Protein AF-A0A7R9WVI9-F1 (afdb_monomer_lite)

Radius of gyration: 19.56 Å; chains: 1; bounding box: 42×42×48 Å

Organism: NCBI:txid1486917

Structure (mmCIF, N/CA/C/O backbone):
data_AF-A0A7R9WVI9-F1
#
_entry.id   AF-A0A7R9WVI9-F1
#
loop_
_atom_site.group_PDB
_atom_site.id
_atom_site.type_symbol
_atom_site.label_atom_id
_atom_site.label_alt_id
_atom_site.label_comp_id
_atom_site.label_asym_id
_atom_site.label_entity_id
_atom_site.label_seq_id
_atom_site.pdbx_PDB_ins_code
_atom_site.Cartn_x
_atom_site.Cartn_y
_atom_site.Cartn_z
_atom_site.occupancy
_atom_site.B_iso_or_equiv
_atom_site.auth_seq_id
_atom_site.auth_comp_id
_atom_site.auth_asym_id
_atom_site.auth_atom_id
_atom_site.pdbx_PDB_model_num
ATOM 1 N N . GLN A 1 1 ? 14.439 -8.052 -4.879 1.00 47.22 1 GLN A N 1
ATOM 2 C CA . GLN A 1 1 ? 13.364 -7.141 -5.340 1.00 47.22 1 GLN A CA 1
ATOM 3 C C . GLN A 1 1 ? 13.762 -6.315 -6.563 1.00 47.22 1 GLN A C 1
ATOM 5 O O . GLN A 1 1 ? 13.029 -6.362 -7.534 1.00 47.22 1 GLN A O 1
ATOM 10 N N . LEU A 1 2 ? 14.925 -5.650 -6.600 1.00 50.19 2 LEU A N 1
ATOM 11 C CA . LEU A 1 2 ? 15.391 -4.935 -7.809 1.00 50.19 2 LEU A CA 1
ATOM 12 C C . LEU A 1 2 ? 15.418 -5.815 -9.077 1.00 50.19 2 LEU A C 1
ATOM 14 O O . LEU A 1 2 ? 14.886 -5.420 -10.105 1.00 50.19 2 LEU A O 1
ATOM 18 N N . LEU A 1 3 ? 15.926 -7.052 -8.993 1.00 54.81 3 LEU A N 1
ATOM 19 C CA . LEU A 1 3 ? 15.895 -8.008 -10.117 1.00 54.81 3 LEU A CA 1
ATOM 20 C C . LEU A 1 3 ? 14.476 -8.405 -10.567 1.00 54.81 3 LEU A C 1
ATOM 22 O O . LEU A 1 3 ? 14.277 -8.704 -11.741 1.00 54.81 3 LEU A O 1
ATOM 26 N N . LEU A 1 4 ? 13.498 -8.398 -9.652 1.00 57.06 4 LEU A N 1
ATOM 27 C CA . LEU A 1 4 ? 12.090 -8.633 -9.989 1.00 57.06 4 LEU A CA 1
ATOM 28 C C . LEU A 1 4 ? 11.531 -7.460 -10.797 1.00 57.06 4 LEU A C 1
ATOM 30 O O . LEU A 1 4 ? 10.831 -7.704 -11.767 1.00 57.06 4 LEU A O 1
ATOM 34 N N . ILE A 1 5 ? 11.901 -6.221 -10.454 1.00 59.00 5 ILE A N 1
ATOM 35 C CA . ILE A 1 5 ? 11.523 -5.018 -11.210 1.00 59.00 5 ILE A CA 1
ATOM 36 C C . ILE A 1 5 ? 12.120 -5.061 -12.627 1.00 59.00 5 ILE A C 1
ATOM 38 O O . ILE A 1 5 ? 11.413 -4.805 -13.593 1.00 59.00 5 ILE A O 1
ATOM 42 N N . PHE A 1 6 ? 13.387 -5.466 -12.784 1.00 61.69 6 PHE A N 1
ATOM 43 C CA . PHE A 1 6 ? 14.025 -5.553 -14.111 1.00 61.69 6 PHE A CA 1
ATOM 44 C C . PHE A 1 6 ? 13.453 -6.638 -15.023 1.00 61.69 6 PHE A C 1
ATOM 46 O O . PHE A 1 6 ? 13.454 -6.482 -16.243 1.00 61.69 6 PHE A O 1
ATOM 53 N N . ARG A 1 7 ? 12.991 -7.748 -14.444 1.00 65.44 7 ARG A N 1
ATOM 54 C CA . ARG A 1 7 ? 12.382 -8.866 -15.180 1.00 65.44 7 ARG A CA 1
ATOM 55 C C . ARG A 1 7 ? 10.857 -8.768 -15.241 1.00 65.44 7 ARG A C 1
ATOM 57 O O . ARG A 1 7 ? 10.209 -9.702 -15.716 1.00 65.44 7 ARG A O 1
ATOM 64 N N . ALA A 1 8 ? 10.279 -7.678 -14.739 1.00 66.75 8 ALA A N 1
ATOM 65 C CA . ALA A 1 8 ? 8.842 -7.499 -14.713 1.00 66.75 8 ALA A CA 1
ATOM 66 C C . ALA A 1 8 ? 8.331 -7.279 -16.142 1.00 66.75 8 ALA A C 1
ATOM 68 O O . ALA A 1 8 ? 8.563 -6.242 -16.758 1.00 66.75 8 ALA A O 1
ATOM 69 N N . LYS A 1 9 ? 7.604 -8.272 -16.663 1.00 71.00 9 LYS A N 1
ATOM 70 C CA . LYS A 1 9 ? 6.860 -8.173 -17.932 1.00 71.00 9 LYS A CA 1
ATOM 71 C C . LYS A 1 9 ? 5.603 -7.301 -17.805 1.00 71.00 9 LYS A C 1
ATOM 73 O O . LYS A 1 9 ? 4.936 -7.030 -18.800 1.00 71.00 9 LYS A O 1
ATOM 78 N N . ALA A 1 10 ? 5.268 -6.915 -16.576 1.00 71.69 10 ALA A N 1
ATOM 79 C CA . ALA A 1 10 ? 4.129 -6.089 -16.223 1.00 71.69 10 ALA A CA 1
ATOM 80 C C . ALA A 1 10 ? 4.592 -4.894 -15.391 1.00 71.69 10 ALA A C 1
ATOM 82 O O . ALA A 1 10 ? 5.520 -5.026 -14.593 1.00 71.69 10 ALA A O 1
ATOM 83 N N . LEU A 1 11 ? 3.918 -3.760 -15.536 1.00 70.88 11 LEU A N 1
ATOM 84 C CA . LEU A 1 11 ? 4.125 -2.581 -14.705 1.00 70.88 11 LEU A CA 1
ATOM 85 C C . LEU A 1 11 ? 2.803 -2.154 -14.051 1.00 70.88 11 LEU A C 1
ATOM 87 O O . LEU A 1 11 ? 1.731 -2.384 -14.619 1.00 70.88 11 LEU A O 1
ATOM 91 N N . PRO A 1 12 ? 2.845 -1.515 -12.869 1.00 68.06 12 PRO A N 1
ATOM 92 C CA . PRO A 1 12 ? 1.680 -0.828 -12.324 1.00 68.06 12 PRO A CA 1
ATOM 93 C C . PRO A 1 12 ? 1.101 0.154 -13.348 1.00 68.06 12 PRO A C 1
ATOM 95 O O . PRO A 1 12 ? 1.864 0.829 -14.036 1.00 68.06 12 PRO A O 1
ATOM 98 N N . SER A 1 13 ? -0.226 0.304 -13.394 1.00 66.12 13 SER A N 1
ATOM 99 C CA . SER A 1 13 ? -0.925 1.198 -14.342 1.00 66.12 13 SER A CA 1
ATOM 100 C C . SER A 1 13 ? -0.445 2.654 -14.310 1.00 66.12 13 SER A C 1
ATOM 102 O O . SER A 1 13 ? -0.558 3.391 -15.285 1.00 66.12 13 SER A O 1
ATOM 104 N N . VAL A 1 14 ? 0.136 3.084 -13.188 1.00 65.06 14 VAL A N 1
ATOM 105 C CA . VAL A 1 14 ? 0.716 4.423 -13.027 1.00 65.06 14 VAL A CA 1
ATOM 106 C C . VAL A 1 14 ? 2.080 4.599 -13.701 1.00 65.06 14 VAL A C 1
ATOM 108 O O . VAL A 1 14 ? 2.535 5.738 -13.797 1.00 65.06 14 VAL A O 1
ATOM 111 N N . ILE A 1 15 ? 2.733 3.513 -14.127 1.00 73.44 15 ILE A N 1
ATOM 112 C CA . ILE A 1 15 ? 4.010 3.492 -14.852 1.00 73.44 15 ILE A CA 1
ATOM 113 C C . ILE A 1 15 ? 3.722 3.138 -16.314 1.00 73.44 15 ILE A C 1
ATOM 115 O O . ILE A 1 15 ? 4.012 2.050 -16.802 1.00 73.44 15 ILE A O 1
ATOM 119 N N . ASP A 1 16 ? 3.105 4.094 -16.995 1.00 78.31 16 ASP A N 1
ATOM 120 C CA . ASP A 1 16 ? 2.572 3.972 -18.351 1.00 78.31 16 ASP A CA 1
ATOM 121 C C . ASP A 1 16 ? 3.499 4.549 -19.434 1.00 78.31 16 ASP A C 1
ATOM 123 O O . ASP A 1 16 ? 3.159 4.535 -20.615 1.00 78.31 16 ASP A O 1
ATOM 127 N N . ASP A 1 17 ? 4.671 5.056 -19.045 1.00 83.38 17 ASP A N 1
ATOM 128 C CA . ASP A 1 17 ? 5.667 5.611 -19.956 1.00 83.38 17 ASP A CA 1
ATOM 129 C C . ASP A 1 17 ? 7.109 5.430 -19.435 1.00 83.38 17 ASP A C 1
ATOM 131 O O . ASP A 1 17 ? 7.362 5.200 -18.244 1.00 83.38 17 ASP A O 1
ATOM 135 N N . ALA A 1 18 ? 8.077 5.584 -20.344 1.00 85.56 18 ALA A N 1
ATOM 136 C CA . ALA A 1 18 ? 9.505 5.451 -20.048 1.00 85.56 18 ALA A CA 1
ATOM 137 C C . ALA A 1 18 ? 10.030 6.498 -19.060 1.00 85.56 18 ALA A C 1
ATOM 139 O O . ALA A 1 18 ? 10.983 6.247 -18.321 1.00 85.56 18 ALA A O 1
ATOM 140 N N . GLN A 1 19 ? 9.404 7.672 -18.997 1.00 85.31 19 GLN A N 1
ATOM 141 C CA . GLN A 1 19 ? 9.821 8.735 -18.092 1.00 85.31 19 GLN A CA 1
ATOM 142 C C . GLN A 1 19 ? 9.496 8.389 -16.631 1.00 85.31 19 GLN A C 1
ATOM 144 O O . GLN A 1 19 ? 10.282 8.682 -15.725 1.00 85.31 19 GLN A O 1
ATOM 149 N N . ARG A 1 20 ? 8.347 7.759 -16.391 1.00 81.75 20 ARG A N 1
ATOM 150 C CA . ARG A 1 20 ? 7.895 7.304 -15.071 1.00 81.75 20 ARG A CA 1
ATOM 151 C C . ARG A 1 20 ? 8.644 6.075 -14.615 1.00 81.75 20 ARG A C 1
ATOM 153 O O . ARG A 1 20 ? 9.014 6.004 -13.446 1.00 81.75 20 ARG A O 1
ATOM 160 N N . GLU A 1 21 ? 8.922 5.158 -15.531 1.00 83.56 21 GLU A N 1
ATOM 161 C CA . GLU A 1 21 ? 9.783 4.018 -15.243 1.00 83.56 21 GLU A CA 1
ATOM 162 C C . GLU A 1 21 ? 11.186 4.487 -14.844 1.00 83.56 21 GLU A C 1
ATOM 164 O O . GLU A 1 21 ? 11.696 4.086 -13.798 1.00 83.56 21 GLU A O 1
ATOM 169 N N . ALA A 1 22 ? 11.758 5.437 -15.593 1.00 85.81 22 ALA A N 1
ATOM 170 C CA . ALA A 1 22 ? 13.024 6.070 -15.244 1.00 85.81 22 ALA A CA 1
ATOM 171 C C . ALA A 1 22 ? 12.974 6.784 -13.885 1.00 85.81 22 ALA A C 1
ATOM 173 O O . ALA A 1 22 ? 13.926 6.704 -13.110 1.00 85.81 22 ALA A O 1
ATOM 174 N N . TYR A 1 23 ? 11.871 7.469 -13.560 1.00 84.00 23 TYR A N 1
ATOM 175 C CA . TYR A 1 23 ? 11.685 8.091 -12.246 1.00 84.00 23 TYR A CA 1
ATOM 176 C C . TYR A 1 23 ? 11.662 7.060 -11.114 1.00 84.00 23 TYR A C 1
ATOM 178 O O . TYR A 1 23 ? 12.421 7.210 -10.156 1.00 84.00 23 TYR A O 1
ATOM 186 N N . MET A 1 24 ? 10.849 6.005 -11.238 1.00 82.12 24 MET A N 1
ATOM 187 C CA . MET A 1 24 ? 10.802 4.916 -10.260 1.00 82.12 24 MET A CA 1
ATOM 188 C C . MET A 1 24 ? 12.187 4.288 -10.086 1.00 82.12 24 MET A C 1
ATOM 190 O O . MET A 1 24 ? 12.632 4.099 -8.956 1.00 82.12 24 MET A O 1
ATOM 194 N N . GLY A 1 25 ? 12.881 4.021 -11.195 1.00 81.12 25 GLY A N 1
ATOM 195 C CA . GLY A 1 25 ? 14.252 3.533 -11.202 1.00 81.12 25 GLY A CA 1
ATOM 196 C C . GLY A 1 25 ? 15.172 4.428 -10.375 1.00 81.12 25 GLY A C 1
ATOM 197 O O . GLY A 1 25 ? 15.761 3.970 -9.400 1.00 81.12 25 GLY A O 1
ATOM 198 N N . ARG A 1 26 ? 15.239 5.729 -10.680 1.00 84.94 26 ARG A N 1
ATOM 199 C CA . ARG A 1 26 ? 16.072 6.681 -9.922 1.00 84.94 26 ARG A CA 1
ATOM 200 C C . ARG A 1 26 ? 15.775 6.665 -8.420 1.00 84.94 26 ARG A C 1
ATOM 202 O O . ARG A 1 26 ? 16.720 6.634 -7.637 1.00 84.94 26 ARG A O 1
ATOM 209 N N . VAL A 1 27 ? 14.498 6.657 -8.026 1.00 81.06 27 VAL A N 1
ATOM 210 C CA . VAL A 1 27 ? 14.095 6.598 -6.610 1.00 81.06 27 VAL A CA 1
ATOM 211 C C . VAL A 1 27 ? 14.551 5.286 -5.970 1.00 81.06 27 VAL A C 1
ATOM 213 O O . VAL A 1 27 ? 15.189 5.299 -4.921 1.00 81.06 27 VAL A O 1
ATOM 216 N N . ALA A 1 28 ? 14.303 4.147 -6.618 1.00 78.06 28 ALA A N 1
ATOM 217 C CA . ALA A 1 28 ? 14.705 2.841 -6.104 1.00 78.06 28 ALA A CA 1
ATOM 218 C C . ALA A 1 28 ? 16.226 2.735 -5.900 1.00 78.06 28 ALA A C 1
ATOM 220 O O . ALA A 1 28 ? 16.674 2.180 -4.899 1.00 78.06 28 ALA A O 1
ATOM 221 N N . PHE A 1 29 ? 17.021 3.306 -6.810 1.00 79.12 29 PHE A N 1
ATOM 222 C CA . PHE A 1 29 ? 18.480 3.347 -6.691 1.00 79.12 29 PHE A CA 1
ATOM 223 C C . PHE A 1 29 ? 18.985 4.411 -5.703 1.00 79.12 29 PHE A C 1
ATOM 225 O O . PHE A 1 29 ? 20.083 4.258 -5.168 1.00 79.12 29 PHE A O 1
ATOM 232 N N . SER A 1 30 ? 18.213 5.466 -5.414 1.00 77.94 30 SER A N 1
ATOM 233 C CA . SER A 1 30 ? 18.575 6.447 -4.384 1.00 77.94 30 SER A CA 1
ATOM 234 C C . SER A 1 30 ? 18.242 5.978 -2.972 1.00 77.94 30 SER A C 1
ATOM 236 O O . SER A 1 30 ? 18.908 6.413 -2.034 1.00 77.94 30 SER A O 1
ATOM 238 N N . LEU A 1 31 ? 17.248 5.098 -2.805 1.00 71.94 31 LEU A N 1
ATOM 239 C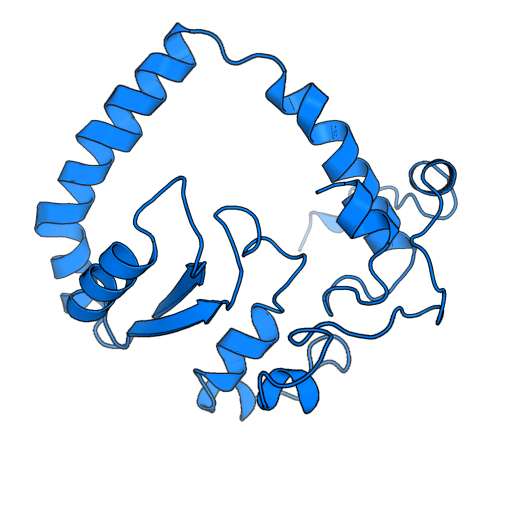 CA . LEU A 1 31 ? 16.801 4.626 -1.493 1.00 71.94 31 LEU A CA 1
ATOM 240 C C . LEU A 1 31 ? 17.940 4.051 -0.637 1.00 71.94 31 LEU A C 1
ATOM 242 O O . LEU A 1 31 ? 18.068 4.507 0.494 1.00 71.94 31 LEU A O 1
ATOM 246 N N . PRO A 1 32 ? 18.824 3.155 -1.123 1.00 74.00 32 PRO A N 1
ATOM 247 C CA . PRO A 1 32 ? 19.943 2.670 -0.314 1.00 74.00 32 PRO A CA 1
ATOM 248 C C . PRO A 1 32 ? 20.855 3.788 0.197 1.00 74.00 32 PRO A C 1
ATOM 250 O O . PRO A 1 32 ? 21.326 3.711 1.323 1.00 74.00 32 PRO A O 1
ATOM 253 N N . ARG A 1 33 ? 21.066 4.846 -0.600 1.00 73.44 33 ARG A N 1
ATOM 254 C CA . ARG A 1 33 ? 21.876 6.012 -0.213 1.00 73.44 33 ARG A CA 1
ATOM 255 C C . ARG A 1 33 ? 21.145 6.923 0.774 1.00 73.44 33 ARG A C 1
ATOM 257 O O . ARG A 1 33 ? 21.767 7.493 1.660 1.00 73.44 33 ARG A O 1
ATOM 264 N N . GLN A 1 34 ? 19.833 7.076 0.622 1.00 68.19 34 GLN A N 1
ATOM 265 C CA . GLN A 1 34 ? 19.005 7.881 1.525 1.00 68.19 34 GLN A CA 1
ATOM 266 C C . GLN A 1 34 ? 18.754 7.184 2.865 1.00 68.19 34 GLN A C 1
ATOM 268 O O . GLN A 1 34 ? 18.619 7.844 3.887 1.00 68.19 34 GLN A O 1
ATOM 2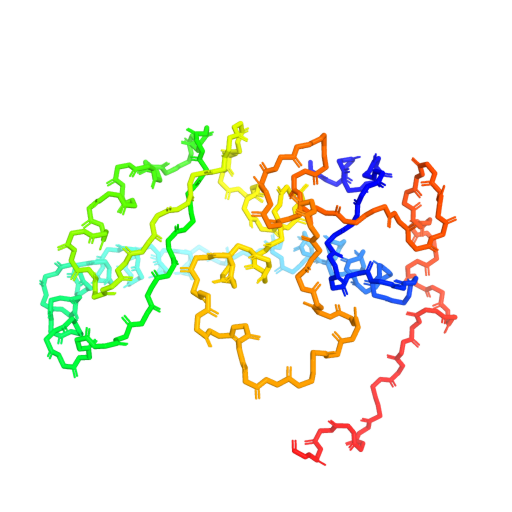73 N N . LEU A 1 35 ? 18.707 5.854 2.861 1.00 66.56 35 LEU A N 1
ATOM 274 C CA . LEU A 1 35 ? 18.510 5.016 4.041 1.00 66.56 35 LEU A CA 1
ATOM 275 C C . LEU A 1 35 ? 19.831 4.615 4.705 1.00 66.56 35 LEU A C 1
ATOM 277 O O . LEU A 1 35 ? 19.808 3.882 5.690 1.00 66.56 35 LEU A O 1
ATOM 281 N N . GLN A 1 36 ? 20.972 5.050 4.161 1.00 65.00 36 GLN A N 1
ATOM 282 C CA . GLN A 1 36 ? 22.263 4.443 4.475 1.00 65.00 36 GLN A CA 1
ATOM 283 C C . GLN A 1 36 ? 22.714 4.672 5.914 1.00 65.00 36 GLN A C 1
ATOM 285 O O . GLN A 1 36 ? 23.526 3.898 6.406 1.00 65.00 36 GLN A O 1
ATOM 290 N N . TYR A 1 37 ? 22.152 5.660 6.610 1.00 68.81 37 TYR A N 1
ATOM 291 C CA . TYR A 1 37 ? 22.440 5.885 8.017 1.00 68.81 37 TYR A CA 1
ATOM 292 C C . TYR A 1 37 ? 21.215 6.445 8.732 1.00 68.81 37 TYR A C 1
ATOM 294 O O . TYR A 1 37 ? 20.669 7.482 8.362 1.00 68.81 37 TYR A O 1
ATOM 302 N N . MET A 1 38 ? 20.802 5.750 9.787 1.00 77.81 38 MET A N 1
ATOM 303 C CA . MET A 1 38 ? 19.933 6.297 10.816 1.00 77.81 38 MET A CA 1
ATOM 304 C C . MET A 1 38 ? 20.745 6.327 12.099 1.00 77.81 38 MET A C 1
ATOM 306 O O . MET A 1 38 ? 21.246 5.291 12.535 1.00 77.81 38 MET A O 1
ATOM 310 N N . GLU A 1 39 ? 20.901 7.508 12.693 1.00 86.00 39 GLU A N 1
ATOM 311 C CA . GLU A 1 39 ? 21.584 7.614 13.978 1.00 86.00 39 GLU A CA 1
ATOM 312 C C . GLU A 1 39 ? 20.873 6.756 15.028 1.00 86.00 39 GLU A C 1
ATOM 314 O O . GLU A 1 39 ? 19.640 6.700 15.069 1.00 86.00 39 GLU A O 1
ATOM 319 N N . GLN A 1 40 ? 21.646 6.118 15.909 1.00 86.56 40 GLN A N 1
ATOM 320 C CA . GLN A 1 40 ? 21.106 5.207 16.923 1.00 86.56 40 GLN A CA 1
ATOM 321 C C . GLN A 1 40 ? 20.057 5.891 17.809 1.00 86.56 40 GLN A C 1
ATOM 323 O O . GLN A 1 40 ? 19.025 5.293 18.107 1.00 86.56 40 GLN A O 1
ATOM 328 N N . GLY A 1 41 ? 20.276 7.162 18.170 1.00 91.50 41 GLY A N 1
ATOM 329 C CA . GLY A 1 41 ? 19.312 7.957 18.935 1.00 91.50 41 GLY A CA 1
ATOM 330 C C . GLY A 1 41 ? 17.988 8.157 18.194 1.00 91.50 41 GLY A C 1
ATOM 331 O O . GLY A 1 41 ? 16.921 7.987 18.779 1.00 91.50 41 GLY A O 1
ATOM 332 N N . THR A 1 42 ? 18.044 8.422 16.886 1.00 87.31 42 THR A N 1
ATOM 333 C CA . THR A 1 42 ? 16.843 8.560 16.049 1.00 87.31 42 THR A CA 1
ATOM 334 C C . THR A 1 42 ? 16.116 7.228 15.904 1.00 87.31 42 THR A C 1
ATOM 336 O O . THR A 1 42 ? 14.891 7.184 16.010 1.00 87.31 42 THR A O 1
ATOM 339 N N . PHE A 1 43 ? 16.849 6.131 15.696 1.00 83.31 43 PHE A N 1
ATOM 340 C CA . PHE A 1 43 ? 16.245 4.805 15.608 1.00 83.31 43 PHE A CA 1
ATOM 341 C C . PHE A 1 43 ? 15.554 4.422 16.919 1.00 83.31 43 PHE A C 1
ATOM 343 O O . PHE A 1 43 ? 14.371 4.085 16.909 1.00 83.31 43 PHE A O 1
ATOM 350 N N . ARG A 1 44 ? 16.247 4.574 18.054 1.00 89.12 44 ARG A N 1
ATOM 351 C CA . ARG A 1 44 ? 15.692 4.331 19.390 1.00 89.12 44 ARG A CA 1
ATOM 352 C C . ARG A 1 44 ? 14.441 5.167 19.642 1.00 89.12 44 ARG A C 1
ATOM 354 O O . ARG A 1 44 ? 13.418 4.621 20.042 1.00 89.12 44 ARG A O 1
ATOM 361 N N . TRP A 1 45 ? 14.492 6.465 19.346 1.00 92.50 45 TRP A N 1
ATOM 362 C CA . TRP A 1 45 ? 13.336 7.343 19.498 1.00 92.50 45 TRP A CA 1
ATOM 363 C C . TRP A 1 45 ? 12.148 6.885 18.641 1.00 92.50 45 TRP A C 1
ATOM 365 O O . TRP A 1 45 ? 11.022 6.898 19.127 1.00 92.50 45 TRP A O 1
ATOM 375 N N . ARG A 1 46 ? 12.371 6.425 17.399 1.00 87.56 46 ARG A N 1
ATOM 376 C CA . ARG A 1 46 ? 11.297 5.879 16.546 1.00 87.56 46 ARG A CA 1
ATOM 377 C C . ARG A 1 46 ? 10.692 4.608 17.139 1.00 87.56 46 ARG A C 1
ATOM 379 O O . ARG A 1 46 ? 9.472 4.482 17.156 1.00 87.56 46 ARG A O 1
ATOM 386 N N . LEU A 1 47 ? 11.511 3.690 17.655 1.00 88.19 47 LEU A N 1
ATOM 387 C CA . LEU A 1 47 ? 11.002 2.488 18.323 1.00 88.19 47 LEU A CA 1
ATOM 388 C C . LEU A 1 47 ? 10.157 2.854 19.556 1.00 88.19 47 LEU A C 1
ATOM 390 O O . LEU A 1 47 ? 9.053 2.347 19.731 1.00 88.19 47 LEU A O 1
ATOM 394 N N . GLU A 1 48 ? 10.633 3.777 20.388 1.00 91.06 48 GLU A N 1
ATOM 395 C CA . GLU A 1 48 ? 9.941 4.155 21.623 1.00 91.06 48 GLU A CA 1
ATOM 396 C C . GLU A 1 48 ? 8.688 5.004 21.364 1.00 91.06 48 GLU A C 1
ATOM 398 O O . GLU A 1 48 ? 7.607 4.693 21.863 1.00 91.06 48 GLU A O 1
ATOM 403 N N . GLN A 1 49 ? 8.801 6.090 20.595 1.00 89.94 49 GLN A N 1
ATOM 404 C CA . GLN A 1 49 ? 7.683 7.013 20.400 1.00 89.94 49 GLN A CA 1
ATOM 405 C C . GLN A 1 49 ? 6.672 6.500 19.379 1.00 89.94 49 GLN A C 1
ATOM 407 O O . GLN A 1 49 ? 5.477 6.672 19.598 1.00 89.94 49 GLN A O 1
ATOM 412 N N . TRP A 1 50 ? 7.109 5.905 18.264 1.00 83.88 50 TRP A N 1
ATOM 413 C CA . TRP A 1 50 ? 6.173 5.489 17.213 1.00 83.88 50 TRP A CA 1
ATOM 414 C C . TRP A 1 50 ? 5.646 4.082 17.451 1.00 83.88 50 TRP A C 1
ATOM 416 O O . TRP A 1 50 ? 4.432 3.900 17.457 1.00 83.88 50 TRP A O 1
ATOM 426 N N . LEU A 1 51 ? 6.528 3.100 17.668 1.00 83.44 51 LEU A N 1
ATOM 427 C CA . LEU A 1 51 ? 6.082 1.710 17.809 1.00 83.44 51 LEU A CA 1
ATOM 428 C C . LEU A 1 51 ? 5.516 1.409 19.191 1.00 83.44 51 LEU A C 1
ATOM 430 O O . LEU A 1 51 ? 4.507 0.730 19.276 1.00 83.44 51 LEU A O 1
ATOM 434 N N . SER A 1 52 ? 6.125 1.889 20.276 1.00 85.44 52 SER A N 1
ATOM 435 C CA . SER A 1 52 ? 5.571 1.627 21.609 1.00 85.44 52 SER A CA 1
ATOM 436 C C . SER A 1 52 ? 4.441 2.602 21.935 1.00 85.44 52 SER A C 1
ATOM 438 O O . SER A 1 52 ? 3.274 2.218 21.909 1.00 85.44 52 SER A O 1
ATOM 440 N N . LYS A 1 53 ? 4.754 3.882 22.168 1.00 87.75 53 LYS A N 1
ATOM 441 C CA . LYS A 1 53 ? 3.735 4.854 22.598 1.00 87.75 53 LYS A CA 1
ATOM 442 C C . LYS A 1 53 ? 2.666 5.096 21.535 1.00 87.75 53 LYS A C 1
ATOM 444 O O . LYS A 1 53 ? 1.483 5.145 21.859 1.00 87.75 53 LYS A O 1
ATOM 449 N N . GLY A 1 54 ? 3.071 5.243 20.274 1.00 85.38 54 GLY A N 1
ATOM 450 C CA . GLY A 1 54 ? 2.154 5.470 19.162 1.00 85.38 54 GLY A CA 1
ATOM 451 C C . GLY A 1 54 ? 1.157 4.326 18.989 1.00 85.38 54 GLY A C 1
ATOM 452 O O . GLY A 1 54 ? -0.040 4.592 18.902 1.00 85.38 54 GLY A O 1
ATOM 453 N N . CYS A 1 55 ? 1.609 3.066 19.011 1.00 84.94 55 CYS A N 1
ATOM 454 C CA . CYS A 1 55 ? 0.695 1.927 18.914 1.00 84.94 55 CYS A CA 1
ATOM 455 C C . CYS A 1 55 ? -0.257 1.837 20.107 1.00 84.94 55 CYS A C 1
ATOM 457 O O . CYS A 1 55 ? -1.432 1.572 19.880 1.00 84.94 55 CYS A O 1
ATOM 459 N N . THR A 1 56 ? 0.194 2.099 21.340 1.00 85.62 56 THR A N 1
ATOM 460 C CA . THR A 1 56 ? -0.697 2.142 22.514 1.00 85.62 56 THR A CA 1
ATOM 461 C C . THR A 1 56 ? -1.803 3.182 22.328 1.00 85.62 56 THR A C 1
ATOM 463 O O . THR A 1 56 ? -2.981 2.839 22.364 1.00 85.62 56 THR A O 1
ATOM 466 N N . ILE A 1 57 ? -1.432 4.422 21.991 1.00 85.19 57 ILE A N 1
ATOM 467 C CA . ILE A 1 57 ? -2.382 5.527 21.778 1.00 85.19 57 ILE A CA 1
ATOM 468 C C . ILE A 1 57 ? -3.391 5.210 20.662 1.00 85.19 57 ILE A C 1
ATOM 470 O O . ILE A 1 57 ? -4.557 5.599 20.735 1.00 85.19 57 ILE A O 1
ATOM 474 N N . VAL A 1 58 ? -2.943 4.551 19.591 1.00 85.75 58 VAL A N 1
ATOM 475 C CA . VAL A 1 58 ? -3.808 4.190 18.462 1.00 85.75 58 VAL A CA 1
ATOM 476 C C . VAL A 1 58 ? -4.740 3.026 18.821 1.00 85.75 58 VAL A C 1
ATOM 478 O O . VAL A 1 58 ? -5.918 3.077 18.469 1.00 85.75 58 VAL A O 1
ATOM 481 N N . ASN A 1 59 ? -4.235 2.002 19.516 1.00 82.12 59 ASN A N 1
ATOM 482 C CA . ASN A 1 59 ? -4.966 0.763 19.796 1.00 82.12 59 ASN A CA 1
ATOM 483 C C . ASN A 1 59 ? -6.007 0.870 20.912 1.00 82.12 59 ASN A C 1
ATOM 485 O O . ASN A 1 59 ? -6.950 0.086 20.889 1.00 82.12 59 ASN A O 1
ATOM 489 N N . GLU A 1 60 ? -5.842 1.783 21.867 1.00 71.94 60 GLU A N 1
ATOM 490 C CA . GLU A 1 60 ? -6.791 1.952 22.972 1.00 71.94 60 GLU A CA 1
ATOM 491 C C . GLU A 1 60 ? -8.063 2.668 22.485 1.00 71.94 60 GLU A C 1
ATOM 493 O O . GLU A 1 60 ? -9.073 2.031 22.170 1.00 71.94 60 GLU A O 1
ATOM 498 N N . ASP A 1 61 ? -7.998 3.989 22.327 1.00 76.25 61 ASP A N 1
ATOM 499 C CA . ASP A 1 61 ? -9.210 4.793 22.140 1.00 76.25 61 ASP A CA 1
ATOM 500 C C . ASP A 1 61 ? -9.362 5.328 20.716 1.00 76.25 61 ASP A C 1
ATOM 502 O O . ASP A 1 61 ? -10.464 5.375 20.167 1.00 76.25 61 ASP A O 1
ATOM 506 N N . ARG A 1 62 ? -8.256 5.681 20.049 1.00 88.56 62 ARG A N 1
ATOM 507 C CA . ARG A 1 62 ? -8.332 6.469 18.810 1.00 88.56 62 ARG A CA 1
ATOM 508 C C . ARG A 1 62 ? -8.961 5.739 17.635 1.00 88.56 62 ARG A C 1
ATOM 510 O O . ARG A 1 62 ? -9.669 6.380 16.864 1.00 88.56 62 ARG A O 1
ATOM 517 N N . LEU A 1 63 ? -8.702 4.443 17.455 1.00 89.12 63 LEU A N 1
ATOM 518 C CA . LEU A 1 63 ? -9.327 3.693 16.359 1.00 89.12 63 LEU A CA 1
ATOM 519 C C . LEU A 1 63 ? -10.838 3.550 16.570 1.00 89.12 63 LEU A C 1
ATOM 521 O O . LEU A 1 63 ? -11.609 3.745 15.631 1.00 89.12 63 LEU A O 1
ATOM 525 N N . ASN A 1 64 ? -11.255 3.274 17.807 1.00 87.94 64 ASN A N 1
ATOM 526 C CA . ASN A 1 64 ? -12.664 3.166 18.171 1.00 87.94 64 ASN A CA 1
ATOM 527 C C . ASN A 1 64 ? -13.378 4.517 18.035 1.00 87.94 64 ASN A C 1
ATOM 529 O O . ASN A 1 64 ? -14.473 4.592 17.478 1.00 87.94 64 ASN A O 1
ATOM 533 N N . ASP A 1 65 ? -12.751 5.598 18.488 1.00 92.94 65 ASP A N 1
ATOM 534 C CA . ASP A 1 65 ? -13.304 6.945 18.371 1.00 92.94 65 ASP A CA 1
ATOM 535 C C . ASP A 1 65 ? -13.355 7.415 16.921 1.00 92.94 65 ASP A C 1
ATOM 537 O O . ASP A 1 65 ? -14.358 7.984 16.496 1.00 92.94 65 ASP A O 1
ATOM 541 N N . PHE A 1 66 ? -12.331 7.107 16.122 1.00 91.75 66 PHE A N 1
ATOM 542 C CA . PHE A 1 66 ? -12.349 7.359 14.685 1.00 91.75 66 PHE A CA 1
ATOM 543 C C . PHE A 1 66 ? -13.531 6.655 14.011 1.00 91.75 66 PHE A C 1
ATOM 545 O O . PHE A 1 66 ? -14.243 7.275 13.220 1.00 91.75 66 PHE A O 1
ATOM 552 N N . ALA A 1 67 ? -13.779 5.387 14.351 1.00 90.62 67 ALA A N 1
ATOM 553 C CA . ALA A 1 67 ? -14.902 4.629 13.810 1.00 90.62 67 ALA A CA 1
ATOM 554 C C . ALA A 1 67 ? -16.261 5.241 14.190 1.00 90.62 67 ALA A C 1
ATOM 556 O O . ALA A 1 67 ? -17.148 5.331 13.340 1.00 90.62 67 ALA A O 1
ATOM 557 N N . LYS A 1 68 ? -16.407 5.726 15.431 1.00 92.06 68 LYS A N 1
ATOM 558 C CA . LYS A 1 68 ? -17.621 6.416 15.906 1.00 92.06 68 LYS A CA 1
ATOM 559 C C . LYS A 1 68 ? -17.827 7.776 15.236 1.00 92.06 68 LYS A C 1
ATOM 561 O O . LYS A 1 68 ? -18.949 8.107 14.866 1.00 92.06 68 LYS A O 1
ATOM 566 N N . LEU A 1 69 ? -16.763 8.568 15.090 1.00 95.50 69 LEU A N 1
ATOM 567 C CA . LEU A 1 69 ? -16.811 9.915 14.507 1.00 95.50 69 LEU A CA 1
ATOM 568 C C . LEU A 1 69 ? -16.994 9.886 12.987 1.00 95.50 69 LEU A C 1
ATOM 570 O O . LEU A 1 69 ? -17.585 10.800 12.409 1.00 95.50 69 LEU A O 1
ATOM 574 N N . HIS A 1 70 ? -16.504 8.835 12.331 1.00 94.69 70 HIS A N 1
ATOM 575 C CA . HIS A 1 70 ? -16.539 8.700 10.881 1.00 94.69 70 HIS A CA 1
ATOM 576 C C . HIS A 1 70 ? -17.123 7.348 10.439 1.00 94.69 70 HIS A C 1
ATOM 578 O O . HIS A 1 70 ? -16.458 6.592 9.731 1.00 94.69 70 HIS A O 1
ATOM 584 N N . PRO A 1 71 ? -18.399 7.053 10.750 1.00 93.25 71 PRO A N 1
ATOM 585 C CA . PRO A 1 71 ? -19.008 5.743 10.481 1.00 93.25 71 PRO A CA 1
ATOM 586 C C . PRO A 1 71 ? -19.098 5.400 8.984 1.00 93.25 71 PRO A C 1
ATOM 588 O O . PRO A 1 71 ? -19.211 4.237 8.605 1.00 93.25 71 PRO A O 1
ATOM 591 N N . ASN A 1 72 ? -19.027 6.417 8.120 1.00 92.25 72 ASN A N 1
ATOM 592 C CA . ASN A 1 72 ? -19.056 6.277 6.663 1.00 92.25 72 ASN A CA 1
ATOM 593 C C . ASN A 1 72 ? -17.664 6.352 6.018 1.00 92.25 72 ASN A C 1
ATOM 595 O O . ASN A 1 72 ? -17.549 6.459 4.793 1.00 92.25 72 ASN A O 1
ATOM 599 N N . PHE A 1 73 ? -16.596 6.370 6.820 1.00 91.44 73 PHE A N 1
ATOM 600 C CA . PHE A 1 73 ? -15.246 6.334 6.283 1.00 91.44 73 PHE A CA 1
ATOM 601 C C . PHE A 1 73 ? -14.983 4.964 5.667 1.00 91.44 73 PHE A C 1
ATOM 603 O O . PHE A 1 73 ? -15.281 3.936 6.261 1.00 91.44 73 PHE A O 1
ATOM 610 N N . ARG A 1 74 ? -14.428 4.957 4.457 1.00 90.50 74 ARG A N 1
ATOM 611 C CA . ARG A 1 74 ? -14.165 3.737 3.696 1.00 90.50 74 ARG A CA 1
ATOM 612 C C . ARG A 1 74 ? -12.721 3.333 3.888 1.00 90.50 74 ARG A C 1
ATOM 614 O O . ARG A 1 74 ? -11.821 4.069 3.487 1.00 90.50 74 ARG A O 1
ATOM 621 N N . CYS A 1 75 ? -12.509 2.156 4.463 1.00 92.50 75 CYS A N 1
ATOM 622 C CA . CYS A 1 75 ? -11.175 1.631 4.700 1.00 92.50 75 CYS A CA 1
ATOM 623 C C . CYS A 1 75 ? -10.897 0.413 3.809 1.00 92.50 75 CYS A C 1
ATOM 625 O O . CYS A 1 75 ? -11.659 -0.552 3.798 1.00 92.50 75 CYS A O 1
ATOM 627 N N . LEU A 1 76 ? -9.794 0.453 3.058 1.00 92.50 76 LEU A N 1
ATOM 628 C CA . LEU A 1 76 ? -9.226 -0.724 2.404 1.00 92.50 76 LEU A CA 1
ATOM 629 C C . LEU A 1 76 ? -7.981 -1.143 3.179 1.00 92.50 76 LEU A C 1
ATOM 631 O O . LEU A 1 76 ? -7.033 -0.366 3.278 1.00 92.50 76 LEU A O 1
ATOM 635 N N . ILE A 1 77 ? -7.976 -2.379 3.662 1.00 92.38 77 ILE A N 1
ATOM 636 C CA . ILE A 1 77 ? -6.833 -2.996 4.327 1.00 92.38 77 ILE A CA 1
ATOM 637 C C . ILE A 1 77 ? -6.223 -4.001 3.353 1.00 92.38 77 ILE A C 1
ATOM 639 O O . ILE A 1 77 ? -6.922 -4.878 2.843 1.00 92.38 77 ILE A O 1
ATOM 643 N N . VAL A 1 78 ? -4.926 -3.868 3.082 1.00 89.12 78 VAL A N 1
ATOM 644 C CA . VAL A 1 78 ? -4.187 -4.762 2.182 1.00 89.12 78 VAL A CA 1
ATOM 645 C C . VAL A 1 78 ? -3.106 -5.480 2.975 1.00 89.12 78 VAL A C 1
ATOM 647 O O . VAL A 1 78 ? -2.259 -4.826 3.579 1.00 89.12 78 VAL A O 1
ATOM 650 N N . ALA A 1 79 ? -3.125 -6.811 2.950 1.00 89.94 79 ALA A N 1
ATOM 651 C CA . ALA A 1 79 ? -2.184 -7.654 3.685 1.00 89.94 79 ALA A CA 1
ATOM 652 C C . ALA A 1 79 ? -1.518 -8.677 2.757 1.00 89.94 79 ALA A C 1
ATOM 654 O O . ALA A 1 79 ? -2.145 -9.188 1.832 1.00 89.94 79 ALA A O 1
ATOM 655 N N . GLY A 1 80 ? -0.238 -8.972 2.992 1.00 87.44 80 GLY A N 1
ATOM 656 C CA . GLY A 1 80 ? 0.468 -10.048 2.293 1.00 87.44 80 GLY A CA 1
ATOM 657 C C . GLY A 1 80 ? 0.269 -11.388 2.998 1.00 87.44 80 GLY A C 1
ATOM 658 O O . GLY A 1 80 ? 0.452 -11.462 4.211 1.00 87.44 80 GLY A O 1
ATOM 659 N N . GLU A 1 81 ? -0.072 -12.436 2.245 1.00 85.88 81 GLU A N 1
ATOM 660 C CA . GLU A 1 81 ? -0.282 -13.795 2.773 1.00 85.88 81 GLU A CA 1
ATOM 661 C C . GLU A 1 81 ? 0.970 -14.368 3.464 1.00 85.88 81 GLU A C 1
ATOM 663 O O . GLU A 1 81 ? 0.889 -14.971 4.528 1.00 85.88 81 GLU A O 1
ATOM 668 N N . ASN A 1 82 ? 2.147 -14.133 2.881 1.00 85.62 82 ASN A N 1
ATOM 669 C CA . ASN A 1 82 ? 3.432 -14.668 3.330 1.00 85.62 82 ASN A CA 1
ATOM 670 C C . ASN A 1 82 ? 4.302 -13.593 3.997 1.00 85.62 82 ASN A C 1
ATOM 672 O O . ASN A 1 82 ? 5.532 -13.588 3.845 1.00 85.62 82 ASN A O 1
ATOM 676 N N . ASP A 1 83 ? 3.684 -12.639 4.696 1.00 85.38 83 ASP A N 1
ATOM 677 C CA . ASP A 1 83 ? 4.424 -11.661 5.487 1.00 85.38 83 ASP A CA 1
ATOM 678 C C . ASP A 1 83 ? 5.063 -12.342 6.706 1.00 85.38 83 ASP A C 1
ATOM 680 O O . ASP A 1 83 ? 4.397 -12.740 7.655 1.00 85.38 83 ASP A O 1
ATOM 684 N N . LYS A 1 84 ? 6.388 -12.507 6.655 1.00 83.06 84 LYS A N 1
ATOM 685 C CA . LYS A 1 84 ? 7.194 -13.063 7.752 1.00 83.06 84 LYS A CA 1
ATOM 686 C C . LYS A 1 84 ? 7.761 -11.986 8.677 1.00 83.06 84 LYS A C 1
ATOM 688 O O . LYS A 1 84 ? 8.465 -12.316 9.626 1.00 83.06 84 LYS A O 1
ATOM 693 N N . THR A 1 85 ? 7.534 -10.711 8.364 1.00 83.38 85 THR A N 1
ATOM 694 C CA . THR A 1 85 ? 8.030 -9.578 9.150 1.00 83.38 85 THR A CA 1
ATOM 695 C C . THR A 1 85 ? 6.993 -9.140 10.171 1.00 83.38 85 THR A C 1
ATOM 697 O O . THR A 1 85 ? 7.358 -8.842 11.304 1.00 83.38 85 THR A O 1
ATOM 700 N N . LEU A 1 86 ? 5.715 -9.131 9.789 1.00 83.56 86 LEU A N 1
ATOM 701 C CA . LEU A 1 86 ? 4.594 -8.782 10.659 1.00 83.56 86 LEU A CA 1
ATOM 702 C C . LEU A 1 86 ? 3.450 -9.792 10.493 1.00 83.56 86 LEU A C 1
ATOM 704 O O . LEU A 1 86 ? 3.288 -10.337 9.400 1.00 83.56 86 LEU A O 1
ATOM 708 N N . PRO A 1 87 ? 2.616 -10.013 11.529 1.00 89.00 87 PRO A N 1
ATOM 709 C CA . PRO A 1 87 ? 1.427 -10.864 11.450 1.00 89.00 87 PRO A CA 1
ATOM 710 C C . PRO A 1 87 ? 0.294 -10.163 10.674 1.00 89.00 87 PRO A C 1
ATOM 712 O O . PRO A 1 87 ? -0.782 -9.896 11.205 1.00 89.00 87 PRO A O 1
ATOM 715 N N . SER A 1 88 ? 0.550 -9.833 9.408 1.00 90.69 88 SER A N 1
ATOM 716 C CA . SER A 1 88 ? -0.261 -8.913 8.604 1.00 90.69 88 SER A CA 1
ATOM 717 C C . SER A 1 88 ? -1.702 -9.382 8.389 1.00 90.69 88 SER A C 1
ATOM 719 O O . SER A 1 88 ? -2.598 -8.546 8.333 1.00 90.69 88 SER A O 1
ATOM 721 N N . ILE A 1 89 ? -1.951 -10.694 8.312 1.00 93.19 89 ILE A N 1
ATOM 722 C CA . ILE A 1 89 ? -3.311 -11.248 8.182 1.00 93.19 89 ILE A CA 1
ATOM 723 C C . ILE A 1 89 ? -4.103 -11.074 9.479 1.00 93.19 89 ILE A C 1
ATOM 725 O O . ILE A 1 89 ? -5.173 -10.473 9.460 1.00 93.19 89 ILE A O 1
ATOM 729 N N . ALA A 1 90 ? -3.545 -11.516 10.609 1.00 93.75 90 ALA A N 1
ATOM 730 C CA . ALA A 1 90 ? -4.196 -11.386 11.911 1.00 93.75 90 ALA A CA 1
ATOM 731 C C . ALA A 1 90 ? -4.459 -9.912 12.269 1.00 93.75 90 ALA A C 1
ATOM 733 O O . ALA A 1 90 ? -5.521 -9.565 12.783 1.00 93.75 90 ALA A O 1
ATOM 734 N N . GLU A 1 91 ? -3.518 -9.021 11.946 1.00 92.81 91 GLU A N 1
ATOM 735 C CA . GLU A 1 91 ? -3.697 -7.586 12.161 1.00 92.81 91 GLU A CA 1
ATOM 736 C C . GLU A 1 91 ? -4.756 -6.984 11.229 1.00 92.81 91 GLU A C 1
ATOM 738 O O . GLU A 1 91 ? -5.550 -6.145 11.656 1.00 92.81 91 GLU A O 1
ATOM 743 N N . ALA A 1 92 ? -4.826 -7.430 9.972 1.00 93.94 92 ALA A N 1
ATOM 744 C CA . ALA A 1 92 ? -5.867 -6.988 9.051 1.00 93.94 92 ALA A CA 1
ATOM 745 C C . ALA A 1 92 ? -7.267 -7.399 9.521 1.00 93.94 92 ALA A C 1
ATOM 747 O O . ALA A 1 92 ? -8.193 -6.592 9.445 1.00 93.94 92 ALA A O 1
ATOM 748 N N . GLU A 1 93 ? -7.417 -8.616 10.042 1.00 94.81 93 GLU A N 1
ATOM 749 C CA . GLU A 1 93 ? -8.667 -9.099 10.635 1.00 94.81 93 GLU A CA 1
ATOM 750 C C . GLU A 1 93 ? -9.047 -8.293 11.881 1.00 94.81 93 GLU A C 1
ATOM 752 O O . GLU A 1 93 ? -10.186 -7.836 12.001 1.00 94.81 93 GLU A O 1
ATOM 757 N N . ARG A 1 94 ? -8.085 -8.039 12.779 1.00 94.50 94 ARG A N 1
ATOM 758 C CA . ARG A 1 94 ? -8.306 -7.204 13.967 1.00 94.50 94 ARG A CA 1
ATOM 759 C C . ARG A 1 94 ? -8.791 -5.807 13.585 1.00 94.50 94 ARG A C 1
ATOM 761 O O . ARG A 1 94 ? -9.789 -5.335 14.122 1.00 94.50 94 ARG A O 1
ATOM 768 N N . LEU A 1 95 ? -8.105 -5.153 12.649 1.00 93.44 95 LEU A N 1
ATOM 769 C CA . LEU A 1 95 ? -8.451 -3.806 12.196 1.00 93.44 95 LEU A CA 1
ATOM 770 C C . LEU A 1 95 ? -9.786 -3.767 11.448 1.00 93.44 95 LEU A C 1
ATOM 772 O O . LEU A 1 95 ? -10.514 -2.788 11.587 1.00 93.44 95 LEU A O 1
ATOM 776 N N . ALA A 1 96 ? -10.141 -4.814 10.700 1.00 94.56 96 ALA A N 1
ATOM 777 C CA . ALA A 1 96 ? -11.424 -4.889 10.003 1.00 94.56 96 ALA A CA 1
ATOM 778 C C . ALA A 1 96 ? -12.627 -4.904 10.956 1.00 94.56 96 ALA A C 1
ATOM 780 O O . ALA A 1 96 ? -13.688 -4.398 10.601 1.00 94.56 96 ALA A O 1
ATOM 781 N N . ASN A 1 97 ? -12.446 -5.433 12.169 1.00 93.44 97 ASN A N 1
ATOM 782 C CA . ASN A 1 97 ? -13.473 -5.431 13.211 1.00 93.44 97 ASN A CA 1
ATOM 783 C C . ASN A 1 97 ? -13.618 -4.079 13.928 1.00 93.44 97 ASN A C 1
ATOM 785 O O . ASN A 1 97 ? -14.616 -3.858 14.609 1.00 93.44 97 ASN A O 1
ATOM 789 N N . ILE A 1 98 ? -12.633 -3.187 13.797 1.00 92.56 98 ILE A N 1
ATOM 790 C CA . ILE A 1 98 ? -12.615 -1.883 14.476 1.00 92.56 98 ILE A CA 1
ATOM 791 C C . ILE A 1 98 ? -12.971 -0.757 13.502 1.00 92.56 98 ILE A C 1
ATOM 793 O O . ILE A 1 98 ? -13.734 0.148 13.833 1.00 92.56 98 ILE A O 1
ATOM 797 N N . LEU A 1 99 ? -12.399 -0.784 12.297 1.00 92.94 99 LEU A N 1
ATOM 798 C CA . LEU A 1 99 ? -12.511 0.303 11.333 1.00 92.94 99 LEU A CA 1
ATOM 799 C C . LEU A 1 99 ? -13.858 0.280 10.592 1.00 92.94 99 LEU A C 1
ATOM 801 O O . LEU A 1 99 ? -14.337 -0.780 10.182 1.00 92.94 99 LEU A O 1
ATOM 805 N N . PRO A 1 100 ? -14.455 1.457 10.341 1.00 92.81 100 PRO A N 1
ATOM 806 C CA . PRO A 1 100 ? -15.734 1.553 9.655 1.00 92.81 100 PRO A CA 1
ATOM 807 C C . PRO A 1 100 ? -15.598 1.108 8.195 1.00 92.81 100 PRO A C 1
ATOM 809 O O . PRO A 1 100 ? -14.603 1.396 7.524 1.00 92.81 100 PRO A O 1
ATOM 812 N N . GLN A 1 101 ? -16.615 0.389 7.711 1.00 91.25 101 GLN A N 1
ATOM 813 C CA . GLN A 1 101 ? -16.728 -0.087 6.324 1.00 91.25 101 GLN A CA 1
ATOM 814 C C . GLN A 1 101 ? -15.442 -0.746 5.785 1.00 91.25 101 GLN A C 1
ATOM 816 O O . GLN A 1 101 ? -15.123 -0.621 4.596 1.00 91.25 101 GLN A O 1
ATOM 821 N N . ALA A 1 102 ? -14.686 -1.414 6.661 1.00 93.81 102 ALA A N 1
ATOM 822 C CA . ALA A 1 102 ? -13.401 -1.986 6.315 1.00 93.81 102 ALA A CA 1
ATOM 823 C C . ALA A 1 102 ? -13.556 -3.159 5.345 1.00 93.81 102 ALA A C 1
ATOM 825 O O . ALA A 1 102 ? -14.394 -4.045 5.515 1.00 93.81 102 ALA A O 1
ATOM 826 N N . LYS A 1 103 ? -12.721 -3.169 4.307 1.00 93.06 103 LYS A N 1
ATOM 827 C CA . LYS A 1 103 ? -12.617 -4.269 3.347 1.00 93.06 103 LYS A CA 1
ATOM 828 C C . LYS A 1 103 ? -11.192 -4.784 3.353 1.00 93.06 103 LYS A C 1
ATOM 830 O O . LYS A 1 103 ? -10.264 -4.014 3.122 1.00 93.06 103 LYS A O 1
ATOM 835 N N . VAL A 1 104 ? -11.030 -6.084 3.576 1.00 92.12 104 VAL A N 1
ATOM 836 C CA . VAL A 1 104 ? -9.721 -6.743 3.556 1.00 92.12 104 VAL A CA 1
ATOM 837 C C . VAL A 1 104 ? -9.438 -7.300 2.160 1.00 92.12 104 VAL A C 1
ATOM 839 O O . VAL A 1 104 ? -10.311 -7.855 1.481 1.00 92.12 104 VAL A O 1
ATOM 842 N N . HIS A 1 105 ? -8.206 -7.127 1.699 1.00 89.12 105 HIS A N 1
ATOM 843 C CA . HIS A 1 105 ? -7.682 -7.763 0.502 1.00 89.12 105 HIS A CA 1
ATOM 844 C C . HIS A 1 105 ? -6.341 -8.420 0.825 1.00 89.12 105 HIS A C 1
ATOM 846 O O . HIS A 1 105 ? -5.362 -7.738 1.133 1.00 89.12 105 HIS A O 1
ATOM 852 N N . VAL A 1 106 ? -6.326 -9.749 0.766 1.00 87.50 106 VAL A N 1
ATOM 853 C CA . VAL A 1 106 ? -5.116 -10.550 0.926 1.00 87.50 106 VAL A CA 1
ATOM 854 C C . VAL A 1 106 ? -4.460 -10.706 -0.438 1.00 87.50 106 VAL A C 1
ATOM 856 O O . VAL A 1 106 ? -5.138 -10.974 -1.427 1.00 87.50 106 VAL A O 1
ATOM 859 N N . VAL A 1 107 ? -3.151 -10.485 -0.484 1.00 82.38 107 VAL A N 1
ATOM 860 C CA . VAL A 1 107 ? -2.346 -10.640 -1.692 1.00 82.38 107 VAL A CA 1
ATOM 861 C C . VAL A 1 107 ? -1.627 -11.980 -1.625 1.00 82.38 107 VAL A C 1
ATOM 863 O O . VAL A 1 107 ? -0.683 -12.150 -0.842 1.00 82.38 107 VAL A O 1
ATOM 866 N N . ASP A 1 108 ? -2.061 -12.907 -2.471 1.00 80.00 108 ASP A N 1
ATOM 867 C CA . ASP A 1 108 ? -1.547 -14.273 -2.509 1.00 80.00 108 ASP A CA 1
ATOM 868 C C . ASP A 1 108 ? -0.039 -14.300 -2.786 1.00 80.00 108 ASP A C 1
ATOM 870 O O . ASP A 1 108 ? 0.517 -13.575 -3.627 1.00 80.00 108 ASP A O 1
ATOM 874 N N . GLY A 1 109 ? 0.669 -15.133 -2.032 1.00 77.56 109 GLY A N 1
ATOM 875 C CA . GLY A 1 109 ? 2.103 -15.322 -2.161 1.00 77.56 109 GLY A CA 1
ATOM 876 C C . GLY A 1 109 ? 2.962 -14.116 -1.753 1.00 77.56 109 GLY A C 1
ATOM 877 O O . GLY A 1 109 ? 4.186 -14.186 -1.910 1.00 77.56 109 GLY A O 1
ATOM 878 N N . ALA A 1 110 ? 2.381 -12.995 -1.310 1.00 79.00 110 ALA A N 1
ATOM 879 C CA . ALA A 1 110 ? 3.085 -11.733 -1.077 1.00 79.00 110 ALA A CA 1
ATOM 880 C C . ALA A 1 110 ? 3.653 -11.620 0.346 1.00 79.00 110 ALA A C 1
ATOM 882 O O . ALA A 1 110 ? 2.972 -11.926 1.314 1.00 79.00 110 ALA A O 1
ATOM 883 N N . GLY A 1 111 ? 4.890 -11.125 0.472 1.00 77.31 111 GLY A N 1
ATOM 884 C CA . GLY A 1 111 ? 5.482 -10.728 1.761 1.00 77.31 111 GLY A CA 1
ATOM 885 C C . GLY A 1 111 ? 5.373 -9.220 2.033 1.00 77.31 111 GLY A C 1
ATOM 886 O O . GLY A 1 111 ? 4.841 -8.487 1.199 1.00 77.31 111 GLY A O 1
ATOM 887 N N . HIS A 1 112 ? 5.970 -8.743 3.132 1.00 72.94 112 HIS A N 1
ATOM 888 C CA . HIS A 1 112 ? 5.845 -7.367 3.651 1.00 72.94 112 HIS A CA 1
ATOM 889 C C . HIS A 1 112 ? 5.917 -6.246 2.598 1.00 72.94 112 HIS A C 1
ATOM 891 O O . HIS A 1 112 ? 5.016 -5.428 2.468 1.00 72.94 112 HIS A O 1
ATOM 897 N N . ALA A 1 113 ? 6.978 -6.229 1.788 1.00 66.50 113 ALA A N 1
ATOM 898 C CA . ALA A 1 113 ? 7.212 -5.174 0.798 1.00 66.50 113 ALA A CA 1
ATOM 899 C C . ALA A 1 113 ? 6.591 -5.463 -0.586 1.00 66.50 113 ALA A C 1
ATOM 901 O O . ALA A 1 113 ? 6.765 -4.685 -1.523 1.00 66.50 113 ALA A O 1
ATOM 902 N N . SER A 1 114 ? 5.899 -6.595 -0.755 1.00 58.41 114 SER A N 1
ATOM 903 C CA . SER A 1 114 ? 5.315 -6.988 -2.050 1.00 58.41 114 SER A CA 1
ATOM 904 C C . SER A 1 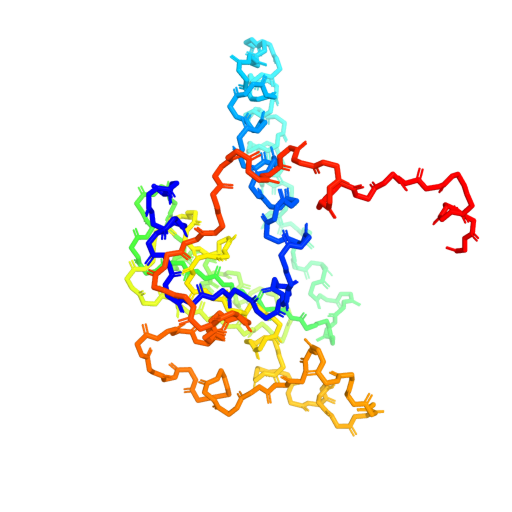114 ? 3.981 -6.285 -2.332 1.00 58.41 114 SER A C 1
ATOM 906 O O . SER A 1 114 ? 3.594 -6.159 -3.493 1.00 58.41 114 SER A O 1
ATOM 908 N N . THR A 1 115 ? 3.331 -5.752 -1.294 1.00 56.00 115 THR A N 1
ATOM 909 C CA . THR A 1 115 ? 2.160 -4.864 -1.389 1.00 56.00 115 THR A CA 1
ATOM 910 C C . THR A 1 115 ? 2.523 -3.469 -1.927 1.00 56.00 115 THR A C 1
ATOM 912 O O . THR A 1 115 ? 1.656 -2.741 -2.396 1.00 56.00 115 THR A O 1
ATOM 915 N N . CYS A 1 116 ? 3.809 -3.100 -1.960 1.00 53.09 116 CYS A N 1
ATOM 916 C CA . CYS A 1 116 ? 4.274 -1.763 -2.354 1.00 53.09 116 CYS A CA 1
ATOM 917 C C . CYS A 1 116 ? 4.551 -1.581 -3.865 1.00 53.09 116 CYS A C 1
ATOM 919 O O . CYS A 1 116 ? 5.272 -0.661 -4.241 1.00 53.09 116 CYS A O 1
ATOM 921 N N . GLY A 1 117 ? 3.975 -2.414 -4.745 1.00 51.66 117 GLY A N 1
ATOM 922 C CA . GLY A 1 117 ? 3.873 -2.072 -6.178 1.00 51.66 117 GLY A CA 1
ATOM 923 C C . GLY A 1 117 ? 4.534 -3.005 -7.195 1.00 51.66 117 GLY A C 1
ATOM 924 O O . GLY A 1 117 ? 4.666 -2.617 -8.347 1.00 51.66 117 GLY A O 1
ATOM 925 N N . SER A 1 118 ? 4.932 -4.227 -6.827 1.00 56.72 118 SER A N 1
ATOM 926 C CA . SER A 1 118 ? 5.402 -5.227 -7.817 1.00 56.72 118 SER A CA 1
ATOM 927 C C . SER A 1 118 ? 4.425 -6.377 -8.063 1.00 56.72 118 SER A C 1
ATOM 929 O O . SER A 1 118 ? 4.691 -7.231 -8.903 1.00 56.72 118 SER A O 1
ATOM 931 N N . ARG A 1 119 ? 3.318 -6.424 -7.314 1.00 62.72 119 ARG A N 1
ATOM 932 C CA . ARG A 1 119 ? 2.314 -7.493 -7.397 1.00 62.72 119 ARG A CA 1
ATOM 933 C C . ARG A 1 119 ? 0.872 -7.015 -7.312 1.00 62.72 119 ARG A C 1
ATOM 935 O O . ARG A 1 119 ? -0.010 -7.849 -7.398 1.00 62.72 119 ARG A O 1
ATOM 942 N N . ILE A 1 120 ? 0.623 -5.723 -7.105 1.00 69.31 120 ILE A N 1
ATOM 943 C CA . ILE A 1 120 ? -0.741 -5.206 -6.984 1.00 69.31 120 ILE A CA 1
ATOM 944 C C . ILE A 1 120 ? -0.883 -3.842 -7.644 1.00 69.31 120 ILE A C 1
ATOM 946 O O . ILE A 1 120 ? 0.011 -2.998 -7.553 1.00 69.31 120 ILE A O 1
ATOM 950 N N . ASP A 1 121 ? -2.049 -3.613 -8.239 1.00 72.75 121 ASP A N 1
ATOM 951 C CA . ASP A 1 121 ? -2.548 -2.283 -8.569 1.00 72.75 121 ASP A CA 1
ATOM 952 C C . ASP A 1 121 ? -3.560 -1.850 -7.496 1.00 72.75 121 ASP A C 1
ATOM 954 O O . ASP A 1 121 ? -4.736 -2.222 -7.521 1.00 72.75 121 ASP A O 1
ATOM 958 N N . LEU A 1 122 ? -3.097 -1.039 -6.539 1.00 76.38 122 LEU A N 1
ATOM 959 C CA . LEU A 1 122 ? -3.936 -0.511 -5.459 1.00 76.38 122 LEU A CA 1
ATOM 960 C C . LEU A 1 122 ? -5.134 0.288 -5.983 1.00 76.38 122 LEU A C 1
ATOM 962 O O . LEU A 1 122 ? -6.217 0.223 -5.403 1.00 76.38 122 LEU A O 1
ATOM 966 N N . THR A 1 123 ? -4.970 1.014 -7.092 1.00 74.12 123 THR A N 1
ATOM 967 C CA . THR A 1 123 ? -6.053 1.818 -7.673 1.00 74.12 123 THR A CA 1
ATOM 968 C C . THR A 1 123 ? -7.166 0.914 -8.183 1.00 74.12 123 THR A C 1
ATOM 970 O O . THR A 1 123 ? -8.350 1.208 -7.986 1.00 74.12 123 THR A O 1
ATOM 973 N N . ALA A 1 124 ? -6.795 -0.197 -8.816 1.00 72.94 124 ALA A N 1
ATOM 974 C CA . ALA A 1 124 ? -7.755 -1.184 -9.274 1.00 72.94 124 ALA A CA 1
ATOM 975 C C . ALA A 1 124 ? -8.477 -1.862 -8.103 1.00 72.94 124 ALA A C 1
ATOM 977 O O . ALA A 1 124 ? -9.710 -1.894 -8.098 1.00 72.94 124 ALA A O 1
ATOM 978 N N . ILE A 1 125 ? -7.739 -2.307 -7.079 1.00 78.50 125 ILE A N 1
ATOM 979 C CA . ILE A 1 125 ? -8.314 -2.960 -5.891 1.00 78.50 125 ILE A CA 1
ATOM 980 C C . ILE A 1 125 ? -9.294 -2.023 -5.179 1.00 78.50 125 ILE A C 1
ATOM 982 O O . ILE A 1 125 ? -10.424 -2.419 -4.890 1.00 78.50 125 ILE A O 1
ATOM 986 N N . MET A 1 126 ? -8.908 -0.764 -4.941 1.00 79.88 126 MET A N 1
ATOM 987 C CA . MET A 1 126 ? -9.778 0.225 -4.294 1.00 79.88 126 MET A CA 1
ATOM 988 C C . MET A 1 126 ? -11.113 0.359 -5.019 1.00 79.88 126 MET A C 1
ATOM 990 O O . MET A 1 126 ? -12.167 0.336 -4.392 1.00 79.88 126 MET A O 1
ATOM 994 N N . ARG A 1 127 ? -11.100 0.459 -6.346 1.00 74.81 127 ARG A N 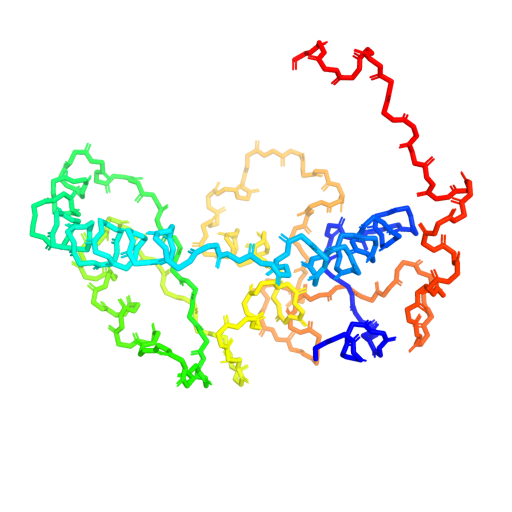1
ATOM 995 C CA . ARG A 1 127 ? -12.335 0.636 -7.115 1.00 74.81 127 ARG A CA 1
ATOM 996 C C . ARG A 1 127 ? -13.149 -0.650 -7.233 1.00 74.81 127 ARG A C 1
ATOM 998 O O . ARG A 1 127 ? -14.371 -0.573 -7.287 1.00 74.81 127 ARG A O 1
ATOM 1005 N N . ALA A 1 128 ? -12.497 -1.814 -7.282 1.00 77.38 128 ALA A N 1
ATOM 1006 C CA . ALA A 1 128 ? -13.187 -3.102 -7.295 1.00 77.38 128 ALA A CA 1
ATOM 1007 C C . ALA A 1 128 ? -13.933 -3.318 -5.971 1.00 77.38 128 ALA A C 1
ATOM 1009 O O . ALA A 1 128 ? -15.071 -3.789 -5.952 1.00 77.38 128 ALA A O 1
ATOM 1010 N N . ARG A 1 129 ? -13.314 -2.901 -4.860 1.00 82.50 129 ARG A N 1
ATOM 1011 C CA . ARG A 1 129 ? -13.906 -2.953 -3.523 1.00 82.50 129 ARG A CA 1
ATOM 1012 C C . ARG A 1 129 ? -14.942 -1.851 -3.287 1.00 82.50 129 ARG A C 1
ATOM 1014 O O . ARG A 1 129 ? -15.922 -2.117 -2.601 1.00 82.50 129 ARG A O 1
ATOM 1021 N N . PHE A 1 130 ? -14.788 -0.663 -3.864 1.00 83.50 130 PHE A N 1
ATOM 1022 C CA . PHE A 1 130 ? -15.706 0.475 -3.710 1.00 83.50 130 PHE A CA 1
ATOM 1023 C C . PHE A 1 130 ? -16.322 0.869 -5.059 1.00 83.50 130 PHE A C 1
ATOM 1025 O O . PHE A 1 130 ? -15.935 1.863 -5.680 1.00 83.50 130 PHE A O 1
ATOM 1032 N N . GLN A 1 131 ? -17.272 0.062 -5.542 1.00 76.69 131 GLN A N 1
ATOM 1033 C CA . GLN A 1 131 ? -17.880 0.208 -6.873 1.00 76.69 131 GLN A CA 1
ATOM 1034 C C . GLN A 1 131 ? -18.586 1.555 -7.075 1.00 76.69 131 GLN A C 1
ATOM 1036 O O . GLN A 1 131 ? -18.672 2.057 -8.196 1.00 76.69 131 GLN A O 1
ATOM 1041 N N . GLU A 1 132 ? -19.065 2.177 -6.001 1.00 78.25 132 GLU A N 1
ATOM 1042 C CA . GLU A 1 132 ? -19.662 3.506 -6.032 1.00 78.25 132 GLU A CA 1
ATOM 1043 C C . GLU A 1 132 ? -18.665 4.589 -6.479 1.00 78.25 132 GLU A C 1
ATOM 1045 O O . GLU A 1 132 ? -19.062 5.558 -7.125 1.00 78.25 132 GLU A O 1
ATOM 1050 N N . LEU A 1 133 ? -17.359 4.394 -6.245 1.00 69.06 133 LEU A N 1
ATOM 1051 C CA . LEU A 1 133 ? -16.312 5.289 -6.752 1.00 69.06 133 LEU A CA 1
ATOM 1052 C C . LEU A 1 133 ? -16.133 5.190 -8.272 1.00 69.06 133 LEU A C 1
ATOM 1054 O O . LEU A 1 133 ? -15.603 6.114 -8.891 1.00 69.06 133 LEU A O 1
ATOM 1058 N N . ALA A 1 134 ? -16.573 4.094 -8.894 1.00 64.56 134 ALA A N 1
ATOM 1059 C CA . ALA A 1 134 ? -16.452 3.905 -10.334 1.00 64.56 134 ALA A CA 1
ATOM 1060 C C . ALA A 1 134 ? -17.541 4.647 -11.134 1.00 64.56 134 ALA A C 1
ATOM 1062 O O . ALA A 1 134 ? -17.334 4.903 -12.320 1.00 64.56 134 ALA A O 1
ATOM 1063 N N . ARG A 1 135 ? -18.674 5.012 -10.508 1.00 59.12 135 ARG A N 1
ATOM 1064 C CA . ARG A 1 135 ? -19.915 5.421 -11.201 1.00 59.12 135 ARG A CA 1
ATOM 1065 C C . ARG A 1 135 ? -20.055 6.918 -11.544 1.00 59.12 135 ARG A C 1
ATOM 1067 O O . ARG A 1 135 ? -21.043 7.278 -12.167 1.00 59.12 135 ARG A O 1
ATOM 1074 N N . GLY A 1 136 ? -19.105 7.794 -11.194 1.00 52.78 136 GLY A N 1
ATOM 1075 C CA . GLY A 1 136 ? -19.348 9.255 -11.211 1.00 52.78 136 GLY A CA 1
ATOM 1076 C C . GLY A 1 136 ? -18.440 10.152 -12.064 1.00 52.78 136 GLY A C 1
ATOM 1077 O O . GLY A 1 136 ? -18.676 11.355 -12.120 1.00 52.78 136 GLY A O 1
ATOM 1078 N N . ARG A 1 137 ? -17.384 9.646 -12.713 1.00 54.91 137 ARG A N 1
ATOM 1079 C CA . ARG A 1 137 ? -16.453 10.489 -13.494 1.00 54.91 137 ARG A CA 1
ATOM 1080 C C . ARG A 1 137 ? -16.080 9.819 -14.809 1.00 54.91 137 ARG A C 1
ATOM 1082 O O . ARG A 1 137 ? -15.778 8.627 -14.811 1.00 54.91 137 ARG A O 1
ATOM 1089 N N . ARG A 1 138 ? -16.025 10.596 -15.905 1.00 51.75 138 ARG A N 1
ATOM 1090 C CA . ARG A 1 138 ? -15.303 10.219 -17.137 1.00 51.75 138 ARG A CA 1
ATOM 1091 C C . ARG A 1 138 ? -13.901 9.799 -16.705 1.00 51.75 138 ARG A C 1
ATOM 1093 O O . ARG A 1 138 ? -13.109 10.637 -16.276 1.00 51.75 138 ARG A O 1
ATOM 1100 N N . GLN A 1 139 ? -13.640 8.496 -16.710 1.00 54.12 139 GLN A N 1
ATOM 1101 C CA . GLN A 1 139 ? -12.385 7.982 -16.188 1.00 54.12 139 GLN A CA 1
ATOM 1102 C C . GLN A 1 139 ? -11.276 8.405 -17.151 1.00 54.12 139 GLN A C 1
ATOM 1104 O O . GLN A 1 139 ? -11.393 8.147 -18.352 1.00 54.12 139 GLN A O 1
ATOM 1109 N N . PRO A 1 140 ? -10.197 9.049 -16.676 1.00 55.88 140 PRO A N 1
ATOM 1110 C CA . PRO A 1 140 ? -9.034 9.210 -17.523 1.00 55.88 140 PRO A CA 1
ATOM 1111 C C . PRO A 1 140 ? -8.558 7.804 -17.900 1.00 55.88 140 PRO A C 1
ATOM 1113 O O . PRO A 1 140 ? -8.383 6.963 -17.014 1.00 55.88 140 PRO A O 1
ATOM 1116 N N . LYS A 1 141 ? -8.347 7.566 -19.203 1.00 58.28 141 LYS A N 1
ATOM 1117 C CA . LYS A 1 141 ? -7.888 6.290 -19.801 1.00 58.28 141 LYS A CA 1
ATOM 1118 C C . LYS A 1 141 ? -6.692 5.674 -19.052 1.00 58.28 141 LYS A C 1
ATOM 1120 O O . LYS A 1 141 ? -6.521 4.467 -19.017 1.00 58.28 141 LYS A O 1
ATOM 1125 N N . ARG A 1 142 ? -5.913 6.544 -18.407 1.00 54.56 142 ARG A N 1
ATOM 1126 C CA . ARG A 1 142 ? -4.729 6.289 -17.583 1.00 54.56 142 ARG A CA 1
ATOM 1127 C C . ARG A 1 142 ? -4.978 5.610 -16.236 1.00 54.56 142 ARG A C 1
ATOM 1129 O O . ARG A 1 142 ? -4.083 4.998 -15.686 1.00 54.56 142 ARG A O 1
ATOM 1136 N N . THR A 1 143 ? -6.163 5.778 -15.660 1.00 51.28 143 THR A N 1
ATOM 1137 C CA . THR A 1 143 ? -6.492 5.162 -14.366 1.00 51.28 143 THR A CA 1
ATOM 1138 C C . THR A 1 143 ? -7.651 4.196 -14.484 1.00 51.28 143 THR A C 1
ATOM 1140 O O . THR A 1 143 ? -8.041 3.636 -13.471 1.00 51.28 143 THR A O 1
ATOM 1143 N N . SER A 1 144 ? -8.280 4.062 -15.656 1.00 55.78 144 SER A N 1
ATOM 1144 C CA . SER A 1 144 ? -9.512 3.293 -15.802 1.00 55.78 144 SER A CA 1
ATOM 1145 C C . SER A 1 144 ? -9.321 1.848 -15.361 1.00 55.78 144 SER A C 1
ATOM 1147 O O . SER A 1 144 ? -8.314 1.232 -15.699 1.00 55.78 144 SER A O 1
ATOM 1149 N N . MET A 1 145 ? -10.284 1.321 -14.601 1.00 51.41 145 MET A N 1
ATOM 1150 C CA . MET A 1 145 ? -10.209 -0.051 -14.096 1.00 51.41 145 MET A CA 1
ATOM 1151 C C . MET A 1 145 ? -10.198 -1.021 -15.279 1.00 51.41 145 MET A C 1
ATOM 1153 O O . MET A 1 145 ? -11.172 -1.091 -16.027 1.00 51.41 145 MET A O 1
ATOM 1157 N N . LYS A 1 146 ? -9.099 -1.756 -15.445 1.00 60.38 146 LYS A N 1
ATOM 1158 C CA . LYS A 1 146 ? -8.990 -2.787 -16.477 1.00 60.38 146 LYS A CA 1
ATOM 1159 C C . LYS A 1 146 ? -9.667 -4.069 -16.014 1.00 60.38 146 LYS A C 1
ATOM 1161 O O . LYS A 1 146 ? -9.641 -4.400 -14.833 1.00 60.38 146 LYS A O 1
ATOM 1166 N N . GLU A 1 147 ? -10.250 -4.800 -16.955 1.00 58.62 147 GLU A N 1
ATOM 1167 C CA . GLU A 1 147 ? -11.037 -6.007 -16.683 1.00 58.62 147 GLU A CA 1
ATOM 1168 C C . GLU A 1 147 ? -10.238 -7.086 -15.936 1.00 58.62 147 GLU A C 1
ATOM 1170 O O . GLU A 1 147 ? -10.746 -7.695 -15.001 1.00 58.62 147 GLU A O 1
ATOM 1175 N N . VAL A 1 148 ? -8.946 -7.212 -16.247 1.00 55.69 148 VAL A N 1
ATOM 1176 C CA . VAL A 1 148 ? -8.009 -8.133 -15.580 1.00 55.69 148 VAL A CA 1
ATOM 1177 C C . VAL A 1 148 ? -7.819 -7.787 -14.097 1.00 55.69 148 VAL A C 1
ATOM 1179 O O . VAL A 1 148 ? -7.826 -8.654 -13.231 1.00 55.69 148 VAL A O 1
ATOM 1182 N N . ALA A 1 149 ? -7.720 -6.493 -13.784 1.00 51.12 149 ALA A N 1
ATOM 1183 C CA . ALA A 1 149 ? -7.592 -6.014 -12.413 1.00 51.12 149 ALA A CA 1
ATOM 1184 C C . ALA A 1 149 ? -8.943 -5.997 -11.667 1.00 51.12 149 ALA A C 1
ATOM 1186 O O . ALA A 1 149 ? -8.972 -6.109 -10.446 1.00 51.12 149 ALA A O 1
ATOM 1187 N N . ARG A 1 150 ? -10.069 -5.905 -12.397 1.00 54.12 150 ARG A N 1
ATOM 1188 C CA . ARG A 1 150 ? -11.430 -6.075 -11.854 1.00 54.12 150 ARG A CA 1
ATOM 1189 C C . ARG A 1 150 ? -11.661 -7.503 -11.361 1.00 54.12 150 ARG A C 1
ATOM 1191 O O . ARG A 1 150 ? -12.331 -7.682 -10.350 1.00 54.12 150 ARG A O 1
ATOM 1198 N N . LEU A 1 151 ? -11.141 -8.490 -12.089 1.00 55.44 151 LEU A N 1
ATOM 1199 C CA . LEU A 1 151 ? -11.306 -9.908 -11.768 1.00 55.44 151 LEU A CA 1
ATOM 1200 C C . LEU A 1 151 ? -10.312 -10.396 -10.703 1.00 55.44 151 LEU A C 1
ATOM 1202 O O . LEU A 1 151 ? -10.555 -11.428 -10.097 1.00 55.44 151 LEU A O 1
ATOM 1206 N N . ASN A 1 152 ? -9.234 -9.645 -10.431 1.00 53.03 152 ASN A N 1
ATOM 1207 C CA . ASN A 1 152 ? -8.118 -10.084 -9.578 1.00 53.03 152 ASN A CA 1
ATOM 1208 C C . ASN A 1 152 ? -7.515 -11.431 -10.033 1.00 53.03 152 ASN A C 1
ATOM 1210 O O . ASN A 1 152 ? -6.948 -12.178 -9.242 1.00 53.03 152 ASN A O 1
ATOM 1214 N N . GLU A 1 153 ? -7.651 -11.736 -11.321 1.00 50.56 153 GLU A N 1
ATOM 1215 C CA . GLU A 1 153 ? -7.260 -13.000 -11.929 1.00 50.56 153 GLU A CA 1
ATOM 1216 C C . GLU A 1 153 ? -6.123 -12.767 -12.927 1.00 50.56 153 GLU A C 1
ATOM 1218 O O . GLU A 1 153 ? -6.064 -11.747 -13.619 1.00 50.56 153 GLU A O 1
ATOM 1223 N N . GLY A 1 154 ? -5.217 -13.740 -13.023 1.00 58.00 154 GLY A N 1
ATOM 1224 C CA . GLY A 1 154 ? -4.192 -13.795 -14.061 1.00 58.00 154 GLY A CA 1
ATOM 1225 C C . GLY A 1 154 ? -2.755 -13.637 -13.566 1.00 58.00 154 GLY A C 1
ATOM 1226 O O . GLY A 1 154 ? -2.470 -13.170 -12.468 1.00 58.00 154 GLY A O 1
ATOM 1227 N N . VAL A 1 155 ? -1.822 -14.007 -14.446 1.00 60.38 155 VAL A N 1
ATOM 1228 C CA . VAL A 1 155 ? -0.371 -14.125 -14.180 1.00 60.38 155 VAL A CA 1
ATOM 1229 C C . VAL A 1 155 ? 0.282 -12.797 -13.753 1.00 60.38 155 VAL A C 1
ATOM 1231 O O . VAL A 1 155 ? 1.386 -12.782 -13.214 1.00 60.38 155 VAL A O 1
ATOM 1234 N N . MET A 1 156 ? -0.399 -11.675 -13.996 1.00 62.00 156 MET A N 1
ATOM 1235 C CA . MET A 1 156 ? 0.131 -10.320 -13.832 1.00 62.00 156 MET A CA 1
ATOM 1236 C C . MET A 1 156 ? -0.493 -9.563 -12.652 1.00 62.00 156 MET A C 1
ATOM 1238 O O . MET A 1 156 ? -0.151 -8.402 -12.455 1.00 62.00 156 MET A O 1
ATOM 1242 N N . PHE A 1 157 ? -1.390 -10.184 -11.873 1.00 62.84 157 PHE A N 1
ATOM 1243 C CA . PHE A 1 157 ? -1.942 -9.623 -10.628 1.00 62.84 157 PHE A CA 1
ATOM 1244 C C . PHE A 1 157 ? -2.457 -8.169 -10.753 1.00 62.84 157 PHE A C 1
ATOM 1246 O O . PHE A 1 157 ? -2.133 -7.285 -9.959 1.00 62.84 157 PHE A O 1
ATOM 1253 N N . GLY A 1 158 ? -3.222 -7.891 -11.813 1.00 62.31 158 GLY A N 1
ATOM 1254 C CA . GLY A 1 158 ? -3.783 -6.561 -12.079 1.00 62.31 158 GLY A CA 1
ATOM 1255 C C . GLY A 1 158 ? -2.807 -5.521 -12.651 1.00 62.31 158 GLY A C 1
ATOM 1256 O O . GLY A 1 158 ? -3.225 -4.393 -12.901 1.00 62.31 158 GLY A O 1
ATOM 1257 N N . MET A 1 159 ? -1.543 -5.878 -12.898 1.00 70.56 159 MET A N 1
ATOM 1258 C CA . MET A 1 159 ? -0.576 -5.034 -13.610 1.00 70.56 159 MET A CA 1
ATOM 1259 C C . MET A 1 159 ? -0.798 -5.055 -15.130 1.00 70.56 159 MET A C 1
ATOM 1261 O O . MET A 1 159 ? -1.369 -5.994 -15.690 1.00 70.56 159 MET A O 1
ATOM 1265 N N . GLU A 1 160 ? -0.313 -4.022 -15.816 1.00 70.38 160 GLU A N 1
ATOM 1266 C CA . GLU A 1 160 ? -0.430 -3.884 -17.267 1.00 70.38 160 GLU A CA 1
ATOM 1267 C C . GLU A 1 160 ? 0.789 -4.472 -17.977 1.00 70.38 160 GLU A C 1
ATOM 1269 O O . GLU A 1 160 ? 1.905 -4.315 -17.475 1.00 70.38 160 GLU A O 1
ATOM 1274 N N . PRO A 1 161 ? 0.630 -5.089 -19.165 1.00 76.12 161 PRO A N 1
ATOM 1275 C CA . PRO A 1 161 ? 1.757 -5.289 -20.062 1.00 76.12 161 PRO A CA 1
ATOM 1276 C C . PRO A 1 161 ? 2.476 -3.960 -20.267 1.00 76.12 161 PRO A C 1
ATOM 1278 O O . PRO A 1 161 ? 1.839 -2.907 -20.352 1.00 76.12 161 PRO A O 1
ATOM 1281 N N . ARG A 1 162 ? 3.802 -4.010 -20.336 1.00 78.62 162 ARG A N 1
ATOM 1282 C CA . ARG A 1 162 ? 4.605 -2.802 -20.512 1.00 78.62 162 ARG A CA 1
ATOM 1283 C C . ARG A 1 162 ? 4.150 -2.010 -21.739 1.00 78.62 162 ARG A C 1
ATOM 1285 O O . ARG A 1 162 ? 3.816 -2.592 -22.771 1.00 78.62 162 ARG A O 1
ATOM 1292 N N . TYR A 1 163 ? 4.200 -0.683 -21.634 1.00 79.69 163 TYR A N 1
ATOM 1293 C CA . TYR A 1 163 ? 3.813 0.249 -22.701 1.00 79.69 163 TYR A CA 1
ATOM 1294 C C . TYR A 1 163 ? 4.628 0.063 -23.996 1.00 79.69 163 TYR A C 1
ATOM 1296 O O . TYR A 1 163 ? 4.186 0.476 -25.064 1.00 79.69 163 TYR A O 1
ATOM 1304 N N . ASP A 1 164 ? 5.809 -0.551 -23.899 1.00 81.06 164 ASP A N 1
ATOM 1305 C CA . ASP A 1 164 ? 6.744 -0.821 -24.993 1.00 81.06 164 ASP A CA 1
ATOM 1306 C C . ASP A 1 164 ? 6.703 -2.276 -25.498 1.00 81.06 164 ASP A C 1
ATOM 1308 O O . ASP A 1 164 ? 7.412 -2.612 -26.445 1.00 81.06 164 ASP A O 1
ATOM 1312 N N . GLY A 1 165 ? 5.906 -3.154 -24.875 1.00 80.88 165 GLY A N 1
ATOM 1313 C CA . GLY A 1 165 ? 5.875 -4.587 -25.188 1.00 80.88 165 GLY A CA 1
ATOM 1314 C C . GLY A 1 165 ? 7.197 -5.324 -24.929 1.00 80.88 165 GLY A C 1
ATOM 1315 O O . GLY A 1 165 ? 7.345 -6.471 -25.354 1.00 80.88 165 GLY A O 1
ATOM 1316 N N . ALA A 1 166 ? 8.163 -4.694 -24.252 1.00 80.25 166 ALA A N 1
ATOM 1317 C CA . ALA A 1 166 ? 9.479 -5.273 -24.032 1.00 80.25 166 ALA A CA 1
ATOM 1318 C C . ALA A 1 166 ? 9.426 -6.434 -23.028 1.00 80.25 166 ALA A C 1
ATOM 1320 O O . ALA A 1 166 ? 8.586 -6.497 -22.130 1.00 80.25 166 ALA A O 1
ATOM 1321 N N . SER A 1 167 ? 10.369 -7.367 -23.144 1.00 74.88 167 SER A N 1
ATOM 1322 C CA . SER A 1 167 ? 10.511 -8.477 -22.195 1.00 74.88 167 SER A CA 1
ATOM 1323 C C . SER A 1 167 ? 11.328 -8.115 -20.949 1.00 74.88 167 SER A C 1
ATOM 1325 O O . SER A 1 167 ? 11.427 -8.932 -20.033 1.00 74.88 167 SER A O 1
ATOM 1327 N N . PHE A 1 168 ? 11.936 -6.927 -20.923 1.00 79.12 168 PHE A N 1
ATOM 1328 C CA . PHE A 1 168 ? 12.789 -6.426 -19.848 1.00 79.12 168 PHE A CA 1
ATOM 1329 C C . PHE A 1 168 ? 12.524 -4.943 -19.578 1.00 79.12 168 PHE A C 1
ATOM 1331 O O . PHE A 1 168 ? 12.023 -4.223 -20.440 1.00 79.12 168 PHE A O 1
ATOM 1338 N N . GLY A 1 169 ? 12.862 -4.513 -18.361 1.00 76.00 169 GLY A N 1
ATOM 1339 C CA . GLY A 1 169 ? 12.772 -3.120 -17.933 1.00 76.00 169 GLY A CA 1
ATOM 1340 C C . GLY A 1 169 ? 13.696 -2.179 -18.698 1.00 76.00 169 GLY A C 1
ATOM 1341 O O . GLY A 1 169 ? 14.716 -2.602 -19.244 1.00 76.00 169 GLY A O 1
ATOM 1342 N N . LEU A 1 170 ? 13.355 -0.890 -18.688 1.00 81.12 170 LEU A N 1
ATOM 1343 C CA . LEU A 1 170 ? 14.199 0.176 -19.217 1.00 81.12 170 LEU A CA 1
ATOM 1344 C C . LEU A 1 170 ? 15.617 0.061 -18.627 1.00 81.12 170 LEU A C 1
ATOM 1346 O O . LEU A 1 170 ? 15.797 -0.223 -17.439 1.00 81.12 170 LEU A O 1
ATOM 1350 N N . SER A 1 171 ? 16.632 0.265 -19.471 1.00 81.94 171 SER A N 1
ATOM 1351 C CA . SER A 1 171 ? 18.030 0.170 -19.049 1.00 81.94 171 SER A CA 1
ATOM 1352 C C . SER A 1 171 ? 18.303 1.116 -17.881 1.00 81.94 171 SER A C 1
ATOM 1354 O O . SER A 1 171 ? 17.872 2.270 -17.881 1.00 81.94 171 SER A O 1
ATOM 1356 N N . THR A 1 172 ? 19.081 0.666 -16.895 1.00 79.50 172 THR A N 1
ATOM 1357 C CA . THR A 1 172 ? 19.496 1.527 -15.776 1.00 79.50 172 THR A CA 1
ATOM 1358 C C . THR A 1 172 ? 20.236 2.768 -16.243 1.00 79.50 172 THR A C 1
ATOM 1360 O O . THR A 1 172 ? 20.096 3.821 -15.631 1.00 79.50 172 THR A O 1
ATOM 1363 N N . LEU A 1 173 ? 20.994 2.673 -17.336 1.00 82.56 173 LEU A N 1
ATOM 1364 C CA . LEU A 1 173 ? 21.703 3.813 -17.918 1.00 82.56 173 LEU A CA 1
ATOM 1365 C C . LEU A 1 173 ? 20.724 4.889 -18.406 1.00 82.56 173 LEU A C 1
ATOM 1367 O O . LEU A 1 173 ? 20.987 6.086 -18.273 1.00 82.56 173 LEU A O 1
ATOM 1371 N N . ASP A 1 174 ? 19.555 4.471 -18.889 1.00 84.75 174 ASP A N 1
ATOM 1372 C CA . ASP A 1 174 ? 18.532 5.380 -19.389 1.00 84.75 174 ASP A CA 1
ATOM 1373 C C . ASP A 1 174 ? 17.800 6.114 -18.264 1.00 84.75 174 ASP A C 1
ATOM 1375 O O . ASP A 1 174 ? 17.274 7.208 -18.494 1.00 84.75 174 ASP A O 1
ATOM 1379 N N . TYR A 1 175 ? 17.827 5.593 -17.031 1.00 84.81 175 TYR A N 1
ATOM 1380 C CA . TYR A 1 175 ? 17.208 6.250 -15.879 1.00 84.81 175 TYR A CA 1
ATOM 1381 C C . TYR A 1 175 ? 17.778 7.647 -15.626 1.00 84.81 175 TYR A C 1
ATOM 1383 O O . TYR A 1 175 ? 17.043 8.522 -15.179 1.00 84.81 175 TYR A O 1
ATOM 1391 N N . TRP A 1 176 ? 19.049 7.899 -15.941 1.00 85.44 176 TRP A N 1
ATOM 1392 C CA . TRP A 1 176 ? 19.673 9.223 -15.804 1.00 85.44 176 TRP A CA 1
ATOM 1393 C C . TRP A 1 176 ? 19.836 9.957 -17.139 1.00 85.44 176 TRP A C 1
ATOM 1395 O O . TRP A 1 176 ? 20.429 11.037 -17.181 1.00 85.44 176 TRP A O 1
ATOM 1405 N N . SER A 1 177 ? 19.289 9.417 -18.232 1.00 86.00 177 SER A N 1
ATOM 1406 C CA . SER A 1 177 ? 19.330 10.092 -19.527 1.00 86.00 177 SER A CA 1
ATOM 1407 C C . SER A 1 177 ? 18.549 11.409 -19.483 1.00 86.00 177 SER A C 1
ATOM 1409 O O . SER A 1 177 ? 17.467 11.507 -18.896 1.00 86.00 177 SER A O 1
ATOM 1411 N N . LYS A 1 178 ? 19.059 12.433 -20.180 1.00 82.69 178 LYS A N 1
ATOM 1412 C CA . LYS A 1 178 ? 18.353 13.719 -20.338 1.00 82.69 178 LYS A CA 1
ATOM 1413 C C . LYS A 1 178 ? 16.971 13.547 -20.982 1.00 82.69 178 LYS A C 1
ATOM 1415 O O . LYS A 1 178 ? 16.087 14.359 -20.738 1.00 82.69 178 LYS A O 1
ATOM 1420 N N . ARG A 1 179 ? 16.782 12.477 -21.764 1.00 84.12 179 ARG A N 1
ATOM 1421 C CA . ARG A 1 179 ? 15.525 12.125 -22.437 1.00 84.12 179 ARG A CA 1
ATOM 1422 C C . ARG A 1 179 ? 14.393 11.814 -21.454 1.00 84.12 179 ARG A C 1
ATOM 1424 O O . ARG A 1 179 ? 13.256 12.182 -21.719 1.00 84.12 179 ARG A O 1
ATOM 1431 N N . TYR A 1 180 ? 14.700 11.169 -20.328 1.00 81.94 180 TYR A N 1
ATOM 1432 C CA . TYR A 1 180 ? 13.710 10.739 -19.329 1.00 81.94 180 TYR A CA 1
ATOM 1433 C C . TYR A 1 180 ? 13.807 11.518 -18.007 1.00 81.94 180 TYR A C 1
ATOM 1435 O O . TYR A 1 180 ? 13.222 11.136 -16.984 1.00 81.94 180 TYR A O 1
ATOM 1443 N N . TYR A 1 181 ? 14.551 12.624 -18.014 1.00 75.88 181 TYR A N 1
ATOM 1444 C CA . TYR A 1 181 ? 14.703 13.522 -16.880 1.00 75.88 181 TYR A CA 1
ATOM 1445 C C . TYR A 1 181 ? 13.808 14.750 -17.067 1.00 75.88 181 TYR A C 1
ATOM 1447 O O . TYR A 1 181 ? 14.155 15.690 -17.782 1.00 75.88 181 TYR A O 1
ATOM 1455 N N . LYS A 1 182 ? 12.643 14.770 -16.408 1.00 66.75 182 LYS A N 1
ATOM 1456 C CA . LYS A 1 182 ? 11.814 15.979 -16.371 1.00 66.75 182 LYS A CA 1
ATOM 1457 C C . LYS A 1 182 ? 12.449 16.966 -15.398 1.00 66.75 182 LYS A C 1
ATOM 1459 O O . LYS A 1 182 ? 12.458 16.728 -14.192 1.00 66.75 182 LYS A O 1
ATOM 1464 N N . LYS A 1 183 ? 12.981 18.074 -15.912 1.00 58.38 183 LYS A N 1
ATOM 1465 C CA . LYS A 1 183 ? 13.363 19.207 -15.067 1.00 58.38 183 LYS A CA 1
ATOM 1466 C C . LYS A 1 183 ? 12.063 19.778 -14.498 1.00 58.38 183 LYS A C 1
ATOM 1468 O O . LYS A 1 183 ? 11.223 20.234 -15.269 1.00 58.38 183 LYS A O 1
ATOM 1473 N N . VAL A 1 184 ? 11.859 19.674 -13.186 1.00 57.72 184 VAL A N 1
ATOM 1474 C CA . VAL A 1 184 ? 10.696 20.294 -12.541 1.00 57.72 184 VAL A CA 1
ATOM 1475 C C . VAL A 1 184 ? 10.840 21.801 -12.731 1.00 57.72 184 VAL A C 1
ATOM 1477 O O . VAL A 1 184 ? 11.851 22.384 -12.337 1.00 57.72 184 VAL A O 1
ATOM 1480 N N . SER A 1 185 ? 9.883 22.409 -13.426 1.00 51.25 185 SER A N 1
ATOM 1481 C CA . SER A 1 185 ? 9.834 23.856 -13.598 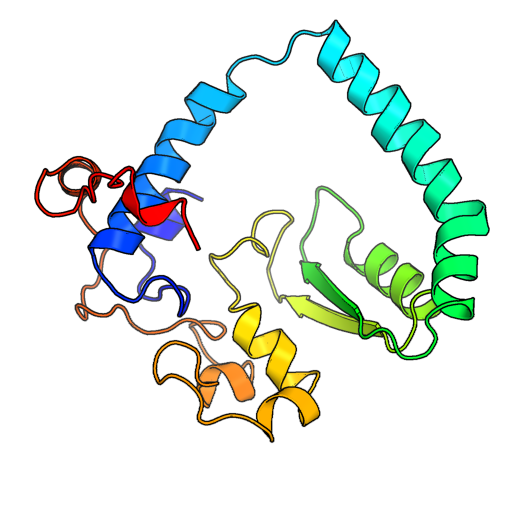1.00 51.25 185 SER A CA 1
ATOM 1482 C C . SER A 1 185 ? 9.287 24.458 -12.311 1.00 51.25 185 SER A C 1
ATOM 1484 O O . SER A 1 185 ? 8.324 23.939 -11.754 1.00 51.25 185 SER A O 1
ATOM 1486 N N . SER A 1 186 ? 9.845 25.574 -11.840 1.00 53.41 186 SER A N 1
ATOM 1487 C CA . SER A 1 186 ? 9.323 26.290 -10.664 1.00 53.41 186 SER A CA 1
ATOM 1488 C C . SER A 1 186 ? 7.855 26.717 -10.815 1.00 53.41 186 SER A C 1
ATOM 1490 O O . SER A 1 186 ? 7.189 26.969 -9.818 1.00 53.41 186 SER A O 1
ATOM 1492 N N . LYS A 1 187 ? 7.326 26.742 -12.047 1.00 50.56 187 LYS A N 1
ATOM 1493 C CA . LYS A 1 187 ? 5.910 27.001 -12.340 1.00 50.56 187 LYS A CA 1
ATOM 1494 C C . LYS A 1 187 ? 4.969 25.839 -11.981 1.00 50.56 187 LYS A C 1
ATOM 1496 O O . LYS A 1 187 ? 3.776 26.073 -11.864 1.00 50.56 187 LYS A O 1
ATOM 1501 N N . ASP A 1 188 ? 5.480 24.623 -11.778 1.00 51.12 188 ASP A N 1
ATOM 1502 C CA . ASP A 1 188 ? 4.661 23.436 -11.474 1.00 51.12 188 ASP A CA 1
ATOM 1503 C C . ASP A 1 188 ? 4.239 23.350 -9.986 1.00 51.12 188 ASP A C 1
ATOM 1505 O O . ASP A 1 188 ? 3.454 22.478 -9.629 1.00 51.12 188 ASP A O 1
ATOM 1509 N N . TYR A 1 189 ? 4.745 24.243 -9.120 1.00 48.41 189 TYR A N 1
ATOM 1510 C CA . TYR A 1 189 ? 4.428 24.301 -7.679 1.00 48.41 189 TYR A CA 1
ATOM 1511 C C . TYR A 1 189 ? 3.350 25.333 -7.310 1.00 48.41 189 TYR A C 1
ATOM 1513 O O . TYR A 1 189 ? 3.024 25.481 -6.135 1.00 48.41 189 TYR A O 1
ATOM 1521 N N . VAL A 1 190 ? 2.817 26.065 -8.292 1.00 39.72 190 VAL A N 1
ATOM 1522 C CA . VAL A 1 190 ? 1.756 27.060 -8.094 1.00 39.72 190 VAL A CA 1
ATOM 1523 C C . VAL A 1 190 ? 0.498 26.558 -8.796 1.00 39.72 190 VAL A C 1
ATOM 1525 O O . VAL A 1 190 ? 0.234 26.941 -9.931 1.00 39.72 190 VAL A O 1
ATOM 1528 N N . ASN A 1 191 ? -0.211 25.627 -8.155 1.00 35.34 191 ASN A N 1
ATOM 1529 C CA . ASN A 1 191 ? -1.638 25.328 -8.347 1.00 35.34 191 ASN A CA 1
ATOM 1530 C C . ASN A 1 191 ? -2.135 24.451 -7.198 1.00 35.34 191 ASN A C 1
ATOM 1532 O O . ASN A 1 191 ? -1.513 23.389 -6.967 1.00 35.34 191 ASN A O 1
#

Sequence (191 aa):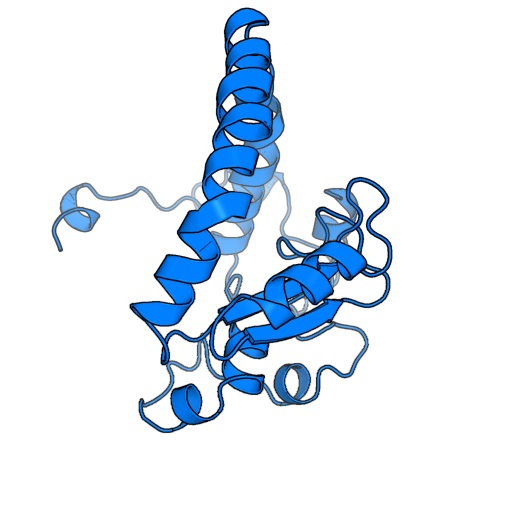
QLLLIFRAKALPSVIDDAQREAYMGRVAFSLPRQLQYMEQGTFRWRLEQWLSKGCTIVNEDRLNDFAKLHPNFRCLIVAGENDKTLPSIAEAERLANILPQAKVHVVDGAGHASTCGSRIDLTAIMRARFQELARGRRQPKRTSMKEVARLNEGVMFGMEPRYDGASFGLSTLDYWSKRYYKKVSSKDYVN

Foldseek 3Di:
DVVLQFQQQFFALLCQDQLSLLVVLVCVVCVCVVVVDDPPVNVVCCCCVCVPVVCVVCVPPPLQVCCVVCLPDAAEQEFEPPAPPDPRVVVLVVSQVRHHNYDYDYQYPDYDCRVVTSQEHPLLVVCLSVVVVLPDDPDDPSSHRDPCSNVCDDPRRRTHRHNVSDSTGDDSVCSPDPVSDDDDDPVVPPD

pLDDT: mean 75.96, std 14.09, range [35.34, 95.5]

Secondary structure (DSSP, 8-state):
-HHHHHT-SEE-TT--SHHHHHHHHHHHHHHHHHSS---HHHHHHIIIIIIIIIHHHIIIIIHHHHHHH-TT---EEEEETT-SSS-HHHHHHHHHTTSTT-EEEEETT--GGGGGTTS--HHHHHHHH-GGGGSSS---TTT---HHHHHT-STTTTPEEPTT--SSPPPGGGGG-GGG-----GGGG--

InterPro domains:
  IPR029058 Alpha/Beta hydrolase fold [G3DSA:3.40.50.1820] (6-119)
  IPR029058 Alpha/Beta hydrolase fold [SSF53474] (31-133)